Protein AF-A0AAJ0U4B9-F1 (afdb_monomer_lite)

Foldseek 3Di:
DDDDDDDQDPDDDPDPPDDDDDFRKDKDWDQPPVVRDIDIDIDTPCVVCVVVVVVVVVVVVVVVVVVVVVVVVVVVCCCVPPVVLVVVVVVLVVCVVVVHLPDDQDAPDPDPSSVVSVVSNVVSVVSVVVVVVVVVVVVVVVVVVVCQQPDLDWDWDADPQQATQDTHPNVLVVCQVCQVVVCVVVVPDDSVPRHRDHDPPPPPVVVVVVVVVVVVVVVVVVVVVVVVVVVVVVVVVVVVVVVVVVVVVVVVVVVVVVVVVVVVVVVVVVVVVVVVVVVVVVVVVVVVVVVVVVVVVVVVVVVVVVVVDDDDDDDDDDDDDDDDDDDDDDDDDDDDDDDDDDDDDDDDDDDDDDDDDDDPDDDDDDD

Sequence (367 aa):
MGALIALVQRACDCNLIGETRPRTKVVYYEPLPEWGRLLAGGAYDDELRHDGIVLRNITLGAALAMMVILSALLYLMTRRLVARPLQTAMRVFGRIGEGHYDNRITTDRRDEIGALLRALDAMQTSLATRTEADARTANEALRIKRALDKASTNMMVADKDGTIVYMNDAVTAMMRSAEDAMRQDLPGFRADGLLGSHFEAQRSAEAATEIKRLISDSVARVDGGVTLAKEAGQSMHEIVASFQQVAGLVTEIADASREQSTGIAQVSEAVMQMDDVTQQNAALVAEAAAAAKSLEEQARTLAGTVAVFKVERDLAPGPASARTVARPSNAAFAPGEASTATRAKPAMMRRLPAPAVSSVEDEWEHF

Organism: NCBI:txid85075

Structure (mmCIF, N/CA/C/O backbone):
data_AF-A0AAJ0U4B9-F1
#
_entry.id   AF-A0AAJ0U4B9-F1
#
loop_
_atom_site.group_PDB
_atom_site.id
_atom_site.type_symbol
_atom_site.label_atom_id
_atom_site.label_alt_id
_atom_site.label_comp_id
_atom_site.label_asym_id
_atom_site.label_entity_id
_atom_site.label_seq_id
_atom_site.pdbx_PDB_ins_code
_atom_site.Cartn_x
_atom_site.Cartn_y
_atom_site.Cartn_z
_atom_site.occupancy
_atom_site.B_iso_or_equiv
_atom_site.auth_seq_id
_atom_site.auth_comp_id
_atom_site.auth_asym_id
_atom_site.auth_atom_id
_atom_site.pdbx_PDB_model_num
ATOM 1 N N . MET A 1 1 ? 1.086 -6.365 -91.357 1.00 38.91 1 MET A N 1
ATOM 2 C CA . MET A 1 1 ? -0.366 -6.091 -91.387 1.00 38.91 1 MET A CA 1
ATOM 3 C C . MET A 1 1 ? -1.072 -7.376 -91.780 1.00 38.91 1 MET A C 1
ATOM 5 O O . MET A 1 1 ? -0.756 -7.897 -92.836 1.00 38.91 1 MET A O 1
ATOM 9 N N . GLY A 1 2 ? -1.983 -7.859 -90.931 1.00 45.31 2 GLY A N 1
ATOM 10 C CA . GLY A 1 2 ? -3.078 -8.751 -91.320 1.00 45.31 2 GLY A CA 1
ATOM 11 C C . GLY A 1 2 ? -2.767 -10.240 -91.482 1.00 45.31 2 GLY A C 1
ATOM 12 O O . GLY A 1 2 ? -2.641 -10.713 -92.601 1.00 45.31 2 GLY A O 1
ATOM 13 N N . ALA A 1 3 ? -2.798 -11.001 -90.388 1.00 32.69 3 ALA A N 1
ATOM 14 C CA . ALA A 1 3 ? -3.309 -12.371 -90.441 1.00 32.69 3 ALA A CA 1
ATOM 15 C C . ALA A 1 3 ? -4.334 -12.517 -89.311 1.00 32.69 3 ALA A C 1
ATOM 17 O O . ALA A 1 3 ? -4.007 -12.544 -88.127 1.00 32.69 3 ALA A O 1
ATOM 18 N N . LEU A 1 4 ? -5.586 -12.420 -89.744 1.00 34.78 4 LEU A N 1
ATOM 19 C CA . LEU A 1 4 ? -6.830 -12.322 -88.999 1.00 34.78 4 LEU A CA 1
ATOM 20 C C . LEU A 1 4 ? -6.964 -13.417 -87.929 1.00 34.78 4 LEU A C 1
ATOM 22 O O . LEU A 1 4 ? -6.890 -14.605 -88.231 1.00 34.78 4 LEU A O 1
ATOM 26 N N . ILE A 1 5 ? -7.260 -13.008 -86.697 1.00 44.25 5 ILE A N 1
ATOM 27 C CA . ILE A 1 5 ? -7.856 -13.880 -85.686 1.00 44.25 5 ILE A CA 1
ATOM 28 C C . ILE A 1 5 ? -9.361 -13.963 -85.962 1.00 44.25 5 ILE A C 1
ATOM 30 O O . ILE A 1 5 ? -10.019 -12.940 -86.128 1.00 44.25 5 ILE A O 1
ATOM 34 N N . ALA A 1 6 ? -9.867 -15.196 -85.933 1.00 40.72 6 ALA A N 1
ATOM 35 C CA . ALA A 1 6 ? -11.266 -15.598 -85.811 1.00 40.72 6 ALA A CA 1
ATOM 36 C C . ALA A 1 6 ? -12.213 -15.170 -86.942 1.00 40.72 6 ALA A C 1
ATOM 38 O O . ALA A 1 6 ? -12.860 -14.127 -86.898 1.00 40.72 6 ALA A O 1
ATOM 39 N N . LEU A 1 7 ? -12.438 -16.097 -87.872 1.00 41.97 7 LEU A N 1
ATOM 40 C CA . LEU A 1 7 ? -13.692 -16.153 -88.608 1.00 41.97 7 LEU A CA 1
ATOM 41 C C . LEU A 1 7 ? -14.506 -17.330 -88.053 1.00 41.97 7 LEU A C 1
ATOM 43 O O . LEU A 1 7 ? -14.366 -18.473 -88.477 1.00 41.97 7 LEU A O 1
ATOM 47 N N . VAL A 1 8 ? -15.335 -17.042 -87.041 1.00 46.41 8 VAL A N 1
ATOM 48 C CA . VAL A 1 8 ? -16.394 -17.948 -86.563 1.00 46.41 8 VAL A CA 1
ATOM 49 C C . VAL A 1 8 ? -17.498 -17.912 -87.611 1.00 46.41 8 VAL A C 1
ATOM 51 O O . VAL A 1 8 ? -18.520 -17.242 -87.466 1.00 46.41 8 VAL A O 1
ATOM 54 N N . GLN A 1 9 ? -17.248 -18.566 -88.738 1.00 43.66 9 GLN A N 1
ATOM 55 C CA . GLN A 1 9 ? -18.249 -18.694 -89.775 1.00 43.66 9 GLN A CA 1
ATOM 56 C C . GLN A 1 9 ? -19.185 -19.821 -89.360 1.00 43.66 9 GLN A C 1
ATOM 58 O O . GLN A 1 9 ? -18.779 -20.971 -89.195 1.00 43.66 9 GLN A O 1
ATOM 63 N N . ARG A 1 10 ? -20.463 -19.485 -89.187 1.00 48.22 10 ARG A N 1
ATOM 64 C CA . ARG A 1 10 ? -21.552 -20.459 -89.107 1.00 48.22 10 ARG A CA 1
ATOM 65 C C . ARG A 1 10 ? -21.739 -21.032 -90.517 1.00 48.22 10 ARG A C 1
ATOM 67 O O . ARG A 1 10 ? -22.679 -20.677 -91.218 1.00 48.22 10 ARG A O 1
ATOM 74 N N . ALA A 1 11 ? -20.768 -21.819 -90.979 1.00 43.78 11 ALA A N 1
ATOM 75 C CA . ALA A 1 11 ? -20.836 -22.485 -92.267 1.00 43.78 11 ALA A CA 1
ATOM 76 C C . ALA A 1 11 ? -21.865 -23.610 -92.144 1.00 43.78 11 ALA A C 1
ATOM 78 O O . ALA A 1 11 ? -21.620 -24.666 -91.564 1.00 43.78 11 ALA A O 1
ATOM 79 N N . CYS A 1 12 ? -23.066 -23.303 -92.615 1.00 46.88 12 CYS A N 1
ATOM 80 C CA . CYS A 1 12 ? -24.106 -24.271 -92.862 1.00 46.88 12 CYS A CA 1
ATOM 81 C C . CYS A 1 12 ? -23.687 -25.067 -94.103 1.00 46.88 12 CYS A C 1
ATOM 83 O O . CYS A 1 12 ? -23.765 -24.549 -95.208 1.00 46.88 12 CYS A O 1
ATOM 85 N N . ASP A 1 13 ? -23.190 -26.281 -93.890 1.00 42.22 13 ASP A N 1
ATOM 86 C CA . ASP A 1 13 ? -23.477 -27.423 -94.756 1.00 42.22 13 ASP A CA 1
ATOM 87 C C . ASP A 1 13 ? -23.361 -28.692 -93.906 1.00 42.22 13 ASP A C 1
ATOM 89 O O . ASP A 1 13 ? -22.287 -29.226 -93.623 1.00 42.22 13 ASP A O 1
ATOM 93 N N . CYS A 1 14 ? -24.517 -29.126 -93.404 1.00 49.50 14 CYS A N 1
ATOM 94 C CA . CYS A 1 14 ? -24.677 -30.378 -92.681 1.00 49.50 14 CYS A CA 1
ATOM 95 C C . CYS A 1 14 ? -24.596 -31.537 -93.678 1.00 49.50 14 CYS A C 1
ATOM 97 O O . CYS A 1 14 ? -25.633 -32.000 -94.143 1.00 49.50 14 CYS A O 1
ATOM 99 N N . ASN A 1 15 ? -23.392 -32.008 -94.018 1.00 47.53 15 ASN A N 1
ATOM 100 C CA . ASN A 1 15 ? -23.239 -33.362 -94.561 1.00 47.53 15 ASN A CA 1
ATOM 101 C C . ASN A 1 15 ? -21.825 -33.960 -94.422 1.00 47.53 15 ASN A C 1
ATOM 103 O O . ASN A 1 15 ? -21.322 -34.605 -95.340 1.00 47.53 15 ASN A O 1
ATOM 107 N N . LEU A 1 16 ? -21.177 -33.786 -93.265 1.00 53.03 16 LEU A N 1
ATOM 108 C CA . LEU A 1 16 ? -20.140 -34.731 -92.838 1.00 53.03 16 LEU A CA 1
ATOM 109 C C . LEU A 1 16 ? -20.789 -35.775 -91.918 1.00 53.03 16 LEU A C 1
ATOM 111 O O . LEU A 1 16 ? -21.053 -35.513 -90.752 1.00 53.03 16 LEU A O 1
ATOM 115 N N . ILE A 1 17 ? -21.124 -36.921 -92.515 1.00 49.06 17 ILE A N 1
ATOM 116 C CA . ILE A 1 17 ? -21.428 -38.242 -91.933 1.00 49.06 17 ILE A CA 1
ATOM 117 C C . ILE A 1 17 ? -21.674 -38.247 -90.399 1.00 49.06 17 ILE A C 1
ATOM 119 O O . ILE A 1 17 ? -20.750 -38.459 -89.621 1.00 49.06 17 ILE A O 1
ATOM 123 N N . GLY A 1 18 ? -22.937 -38.098 -89.964 1.00 62.28 18 GLY A N 1
ATOM 124 C CA . GLY A 1 18 ? -23.417 -38.613 -88.664 1.00 62.28 18 GLY A CA 1
ATOM 125 C C . GLY A 1 18 ? -23.681 -37.638 -87.500 1.00 62.28 18 GLY A C 1
ATOM 126 O O . GLY A 1 18 ? -24.205 -38.084 -86.480 1.00 62.28 18 GLY A O 1
ATOM 127 N N . GLU A 1 19 ? -23.394 -36.335 -87.599 1.00 59.34 19 GLU A N 1
ATOM 128 C CA . GLU A 1 19 ? -23.655 -35.390 -86.489 1.00 59.34 19 GLU A CA 1
ATOM 129 C C . GLU A 1 19 ? -25.087 -34.802 -86.514 1.00 59.34 19 GLU A C 1
ATOM 131 O O . GLU A 1 19 ? -25.541 -34.268 -87.522 1.00 59.34 19 GLU A O 1
ATOM 136 N N . THR A 1 20 ? -25.816 -34.872 -85.386 1.00 66.94 20 THR A N 1
ATOM 137 C CA . THR A 1 20 ? -27.237 -34.454 -85.262 1.00 66.94 20 THR A CA 1
ATOM 138 C C . THR A 1 20 ? -27.457 -33.127 -84.525 1.00 66.94 20 THR A C 1
ATOM 140 O O . THR A 1 20 ? -28.601 -32.698 -84.352 1.00 66.94 20 THR A O 1
ATOM 143 N N . ARG A 1 21 ? -26.392 -32.453 -84.068 1.00 69.38 21 ARG A N 1
ATOM 144 C CA . ARG A 1 21 ? -26.484 -31.159 -83.372 1.00 69.38 21 ARG A CA 1
ATOM 145 C C . ARG A 1 21 ? -25.392 -30.195 -83.834 1.00 69.38 21 ARG A C 1
ATOM 147 O O . ARG A 1 21 ? -24.257 -30.628 -84.014 1.00 69.38 21 ARG A O 1
ATOM 154 N N . PRO A 1 22 ? -25.702 -28.893 -83.977 1.00 70.19 22 PRO A N 1
ATOM 155 C CA . PRO A 1 22 ? -24.700 -27.895 -84.323 1.00 70.19 22 PRO A CA 1
ATOM 156 C C . PRO A 1 22 ? -23.675 -27.776 -83.187 1.00 70.19 22 PRO A C 1
ATOM 158 O O . PRO A 1 22 ? -24.037 -27.429 -82.062 1.00 70.19 22 PRO A O 1
ATOM 161 N N . ARG A 1 23 ? -22.400 -28.056 -83.480 1.00 76.38 23 ARG A N 1
ATOM 162 C CA . ARG A 1 23 ? -21.272 -27.897 -82.548 1.00 76.38 23 ARG A CA 1
ATOM 163 C C . ARG A 1 23 ? -20.380 -26.741 -82.985 1.00 76.38 23 ARG A C 1
ATOM 165 O O . ARG A 1 23 ? -20.157 -26.524 -84.175 1.00 76.38 23 ARG A O 1
ATOM 172 N N . THR A 1 24 ? -19.871 -25.990 -82.014 1.00 75.62 24 THR A N 1
ATOM 173 C CA . THR A 1 24 ? -18.937 -24.890 -82.269 1.00 75.62 24 THR A CA 1
ATOM 174 C C . THR A 1 24 ? -17.551 -25.466 -82.529 1.00 75.62 24 THR A C 1
ATOM 176 O O . THR A 1 24 ? -17.009 -26.185 -81.693 1.00 75.62 24 THR A O 1
ATOM 179 N N . LYS A 1 25 ? -16.970 -25.143 -83.684 1.00 79.44 25 LYS A N 1
ATOM 180 C CA . LYS A 1 25 ? -15.641 -25.603 -84.090 1.00 79.44 25 LYS A CA 1
ATOM 181 C C . LYS A 1 25 ? -14.686 -24.421 -84.165 1.00 79.44 25 LYS A C 1
ATOM 183 O O . LYS A 1 25 ? -15.035 -23.383 -84.725 1.00 79.44 25 LYS A O 1
ATOM 188 N N . VAL A 1 26 ? -13.489 -24.584 -83.617 1.00 80.81 26 VAL A N 1
ATOM 189 C CA . VAL A 1 26 ? -12.401 -23.622 -83.799 1.00 80.81 26 VAL A CA 1
ATOM 190 C C . VAL A 1 26 ? -11.601 -24.076 -85.011 1.00 80.81 26 VAL A C 1
ATOM 192 O O . VAL A 1 26 ? -11.108 -25.204 -85.045 1.00 80.81 26 VAL A O 1
ATOM 195 N N . VAL A 1 27 ? -11.516 -23.218 -86.027 1.00 80.06 27 VAL A N 1
ATOM 196 C CA . VAL A 1 27 ? -10.817 -23.502 -87.285 1.00 80.06 27 VAL A CA 1
ATOM 197 C C . VAL A 1 27 ? -9.636 -22.550 -87.411 1.00 80.06 27 VAL A C 1
ATOM 199 O O . VAL A 1 27 ? -9.803 -21.334 -87.325 1.00 80.06 27 VAL A O 1
ATOM 202 N N . TYR A 1 28 ? -8.451 -23.114 -87.612 1.00 82.00 28 TYR A N 1
ATOM 203 C CA . TYR A 1 28 ? -7.239 -22.390 -87.960 1.00 82.00 28 TYR A CA 1
ATOM 204 C C . TYR A 1 28 ? -6.931 -22.641 -89.430 1.00 82.00 28 TYR A C 1
ATOM 206 O O . TYR A 1 28 ? -6.949 -23.788 -89.880 1.00 82.00 28 TYR A O 1
ATOM 214 N N . TYR A 1 29 ? -6.664 -21.579 -90.182 1.00 82.62 29 TYR A N 1
ATOM 215 C CA . TYR A 1 29 ? -6.267 -21.701 -91.574 1.00 82.62 29 TYR A CA 1
ATOM 216 C C . TYR A 1 29 ? -4.989 -20.925 -91.841 1.00 82.62 29 TYR A C 1
ATOM 218 O O . TYR A 1 29 ? -4.798 -19.820 -91.336 1.00 82.62 29 TYR A O 1
ATOM 226 N N . GLU A 1 30 ? -4.140 -21.507 -92.676 1.00 82.31 30 GLU A N 1
ATOM 227 C CA . GLU A 1 30 ? -2.885 -20.913 -93.100 1.00 82.31 30 GLU A CA 1
ATOM 228 C C . GLU A 1 30 ? -2.824 -20.922 -94.635 1.00 82.31 30 GLU A C 1
ATOM 230 O O . GLU A 1 30 ? -3.026 -21.970 -95.266 1.00 82.31 30 GLU A O 1
ATOM 235 N N . PRO A 1 31 ? -2.645 -19.753 -95.277 1.00 78.25 31 PRO A N 1
ATOM 236 C CA . PRO A 1 31 ? -2.520 -19.687 -96.724 1.00 78.25 31 PRO A CA 1
ATOM 237 C C . PRO A 1 31 ? -1.169 -20.261 -97.159 1.00 78.25 31 PRO A C 1
ATOM 239 O O . PRO A 1 31 ? -0.133 -19.905 -96.607 1.00 78.25 31 PRO A O 1
ATOM 242 N N . LEU A 1 32 ? -1.180 -21.107 -98.189 1.00 84.25 32 LEU A N 1
ATOM 243 C CA . LEU A 1 32 ? 0.014 -21.619 -98.860 1.00 84.25 32 LEU A CA 1
ATOM 244 C C . LEU A 1 32 ? 0.166 -20.871 -100.192 1.00 84.25 32 LEU A C 1
ATOM 246 O O . LEU A 1 32 ? -0.371 -21.318 -101.214 1.00 84.25 32 LEU A O 1
ATOM 250 N N . PRO A 1 33 ? 0.841 -19.702 -100.191 1.00 71.06 33 PRO A N 1
ATOM 251 C CA . PRO A 1 33 ? 0.842 -18.785 -101.327 1.00 71.06 33 PRO A CA 1
ATOM 252 C C . PRO A 1 33 ? 1.477 -19.395 -102.576 1.00 71.06 33 PRO A C 1
ATOM 254 O O . PRO A 1 33 ? 1.022 -19.099 -103.677 1.00 71.06 33 PRO A O 1
ATOM 257 N N . GLU A 1 34 ? 2.448 -20.300 -102.423 1.00 74.62 34 GLU A N 1
ATOM 258 C CA . GLU A 1 34 ? 3.100 -20.954 -103.565 1.00 74.62 34 GLU A CA 1
ATOM 259 C C . GLU A 1 34 ? 2.141 -21.818 -104.391 1.00 74.62 34 GLU A C 1
ATOM 261 O O . GLU A 1 34 ? 2.346 -21.999 -105.588 1.00 74.62 34 GLU A O 1
ATOM 266 N N . TRP A 1 35 ? 1.076 -22.342 -103.778 1.00 78.12 35 TRP A N 1
ATOM 267 C CA . TRP A 1 35 ? 0.124 -23.245 -104.434 1.00 78.12 35 TRP A CA 1
ATOM 268 C C . TRP A 1 35 ? -1.268 -22.632 -104.612 1.00 78.12 35 TRP A C 1
ATOM 270 O O . TRP A 1 35 ? -2.179 -23.320 -105.073 1.00 78.12 35 TRP A O 1
ATOM 280 N N . GLY A 1 36 ? -1.466 -21.367 -104.226 1.00 79.38 36 GLY A N 1
ATOM 281 C CA . GLY A 1 36 ? -2.771 -20.698 -104.283 1.00 79.38 36 GLY A CA 1
ATOM 282 C C . GLY A 1 36 ? -3.872 -21.402 -103.475 1.00 79.38 36 GLY A C 1
ATOM 283 O O . GLY A 1 36 ? -5.050 -21.264 -103.797 1.00 79.38 36 GLY A O 1
ATOM 284 N N . ARG A 1 37 ? -3.510 -22.194 -102.454 1.00 82.75 37 ARG A N 1
ATOM 285 C CA . ARG A 1 37 ? -4.441 -22.988 -101.630 1.00 82.75 37 ARG A CA 1
ATOM 286 C C . ARG A 1 37 ? -4.432 -22.518 -100.175 1.00 82.75 37 ARG A C 1
ATOM 288 O O . ARG A 1 37 ? -3.459 -21.939 -99.703 1.00 82.75 37 ARG A O 1
ATOM 295 N N . LEU A 1 38 ? -5.516 -22.803 -99.457 1.00 79.75 38 LEU A N 1
ATOM 296 C CA . LEU A 1 38 ? -5.651 -22.581 -98.015 1.00 79.75 38 LEU A CA 1
ATOM 297 C C . LEU A 1 38 ? -5.675 -23.938 -97.313 1.00 79.75 38 LEU A C 1
ATOM 299 O O . LEU A 1 38 ? -6.502 -24.786 -97.649 1.00 79.75 38 LEU A O 1
ATOM 303 N N . LEU A 1 39 ? -4.777 -24.144 -96.351 1.00 79.94 39 LEU A N 1
ATOM 304 C CA . LEU A 1 39 ? -4.827 -25.305 -95.470 1.00 79.94 39 LEU A CA 1
ATOM 305 C C . LEU A 1 39 ? -5.636 -24.916 -94.235 1.00 79.94 39 LEU A C 1
ATOM 307 O O . LEU A 1 39 ? -5.244 -23.998 -93.524 1.00 79.94 39 LEU A O 1
ATOM 311 N N . ALA A 1 40 ? -6.760 -25.585 -93.986 1.00 81.06 40 ALA A N 1
ATOM 312 C CA . ALA A 1 40 ? -7.595 -25.337 -92.815 1.00 81.06 40 ALA A CA 1
ATOM 313 C C . ALA A 1 40 ? -7.699 -26.605 -91.962 1.00 81.06 40 ALA A C 1
ATOM 315 O O . ALA A 1 40 ? -8.150 -27.648 -92.435 1.00 81.06 40 ALA A O 1
ATOM 316 N N . GLY A 1 41 ? -7.288 -26.506 -90.701 1.00 81.12 41 GLY A N 1
ATOM 317 C CA . GLY A 1 41 ? -7.503 -27.518 -89.674 1.00 81.12 41 GLY A CA 1
ATOM 318 C C . GLY A 1 41 ? -8.506 -27.001 -88.651 1.00 81.12 41 GLY A C 1
ATOM 319 O O . GLY A 1 41 ? -8.547 -25.810 -88.361 1.00 81.12 41 GLY A O 1
ATOM 320 N N . GLY A 1 42 ? -9.335 -27.867 -88.077 1.00 81.19 42 GLY A N 1
ATOM 321 C CA . GLY A 1 42 ? -10.216 -27.436 -86.998 1.00 81.19 42 GLY A CA 1
ATOM 322 C C . GLY A 1 42 ? -10.569 -28.556 -86.042 1.00 81.19 42 GLY A C 1
ATOM 323 O O . GLY A 1 42 ? -10.694 -29.708 -86.457 1.00 81.19 42 GLY A O 1
ATOM 324 N N . ALA A 1 43 ? -10.789 -28.186 -84.787 1.00 81.25 43 ALA A N 1
ATOM 325 C CA . ALA A 1 43 ? -11.186 -29.072 -83.700 1.00 81.25 43 ALA A CA 1
ATOM 326 C C . ALA A 1 43 ? -12.429 -28.508 -82.995 1.00 81.25 43 ALA A C 1
ATOM 328 O O . ALA A 1 43 ? -12.662 -27.294 -83.005 1.00 81.25 43 ALA A O 1
ATOM 329 N N . TYR A 1 44 ? -13.265 -29.383 -82.438 1.00 80.50 44 TYR A N 1
ATOM 330 C CA . TYR A 1 44 ? -14.496 -28.973 -81.765 1.00 80.50 44 TYR A CA 1
ATOM 331 C C . TYR A 1 44 ? -14.185 -28.357 -80.391 1.00 80.50 44 TYR A C 1
ATOM 333 O O . TYR A 1 44 ? -13.346 -28.864 -79.646 1.00 80.50 44 TYR A O 1
ATOM 341 N N . ASP A 1 45 ? -14.837 -27.240 -80.058 1.00 75.19 45 ASP A N 1
ATOM 342 C CA . ASP A 1 45 ? -14.559 -26.480 -78.827 1.00 75.19 45 ASP A CA 1
ATOM 343 C C . ASP A 1 45 ? -14.905 -27.280 -77.563 1.00 75.19 45 ASP A C 1
ATOM 345 O O . ASP A 1 45 ? -14.218 -27.190 -76.550 1.00 75.19 45 ASP A O 1
ATOM 349 N N . ASP A 1 46 ? -15.941 -28.110 -77.622 1.00 78.06 46 ASP A N 1
ATOM 350 C CA . ASP A 1 46 ? -16.334 -29.004 -76.538 1.00 78.06 46 ASP A CA 1
ATOM 351 C C . ASP A 1 46 ? -15.374 -30.190 -76.371 1.00 78.06 46 ASP A C 1
ATOM 353 O O . ASP A 1 46 ? -15.124 -30.555 -75.231 1.00 78.06 46 ASP A O 1
ATOM 357 N N . GLU A 1 47 ? -14.748 -30.717 -77.430 1.00 72.75 47 GLU A N 1
ATOM 358 C CA . GLU A 1 47 ? -13.658 -31.710 -77.302 1.00 72.75 47 GLU A CA 1
ATOM 359 C C . GLU A 1 47 ? -12.408 -31.109 -76.647 1.00 72.75 47 GLU A C 1
ATOM 361 O O . GLU A 1 47 ? -11.781 -31.748 -75.808 1.00 72.75 47 GLU A O 1
ATOM 366 N N . LEU A 1 48 ? -12.080 -29.853 -76.963 1.00 71.06 48 LEU A N 1
ATOM 367 C CA . LEU A 1 48 ? -10.965 -29.130 -76.340 1.00 71.06 48 LEU A CA 1
ATOM 368 C C . LEU A 1 48 ? -11.239 -28.737 -74.876 1.00 71.06 48 LEU A C 1
ATOM 370 O O . LEU A 1 48 ? -10.299 -28.563 -74.100 1.00 71.06 48 LEU A O 1
ATOM 374 N N . ARG A 1 49 ? -12.508 -28.554 -74.484 1.00 73.88 49 ARG A N 1
ATOM 375 C CA . ARG A 1 49 ? -12.894 -28.024 -73.159 1.00 73.88 49 ARG A CA 1
ATOM 376 C C . ARG A 1 49 ? -13.491 -29.047 -72.198 1.00 73.88 49 ARG A C 1
ATOM 378 O O . ARG A 1 49 ? -13.587 -28.729 -71.009 1.00 73.88 49 ARG A O 1
ATOM 385 N N . HIS A 1 50 ? -13.904 -30.225 -72.667 1.00 76.31 50 HIS A N 1
ATOM 386 C CA . HIS A 1 50 ? -14.585 -31.224 -71.836 1.00 76.31 50 HIS A CA 1
ATOM 387 C C . HIS A 1 50 ? -13.758 -31.589 -70.594 1.00 76.31 50 HIS A C 1
ATOM 389 O O . HIS A 1 50 ? -14.250 -31.479 -69.468 1.00 76.31 50 HIS A O 1
ATOM 395 N N . ASP A 1 51 ? -12.472 -31.883 -70.788 1.00 76.75 51 ASP A N 1
ATOM 396 C CA . ASP A 1 51 ? -11.558 -32.263 -69.705 1.00 76.75 51 ASP A CA 1
ATOM 397 C C . ASP A 1 51 ? -11.321 -31.110 -68.717 1.00 76.75 51 ASP A C 1
ATOM 399 O O . ASP A 1 51 ? -11.253 -31.311 -67.500 1.00 76.75 51 ASP A O 1
ATOM 403 N N . GLY A 1 52 ? -11.281 -29.872 -69.222 1.00 80.50 52 GLY A N 1
ATOM 404 C CA . GLY A 1 52 ? -11.080 -28.675 -68.408 1.00 80.50 52 GLY A CA 1
ATOM 405 C C . GLY A 1 52 ? -12.247 -28.381 -67.460 1.00 80.50 52 GLY A C 1
ATOM 406 O O . GLY A 1 52 ? -12.030 -27.999 -66.309 1.00 80.50 52 GLY A O 1
ATOM 407 N N . ILE A 1 53 ? -13.494 -28.574 -67.906 1.00 82.69 53 ILE A N 1
ATOM 408 C CA . ILE A 1 53 ? -14.684 -28.291 -67.084 1.00 82.69 53 ILE A CA 1
ATOM 409 C C . ILE A 1 53 ? -14.867 -29.348 -65.990 1.00 82.69 53 ILE A C 1
ATOM 411 O O . ILE A 1 53 ? -15.176 -28.992 -64.848 1.00 82.69 53 ILE A O 1
ATOM 415 N N . VAL A 1 54 ? -14.655 -30.629 -66.309 1.00 84.69 54 VAL A N 1
ATOM 416 C CA . VAL A 1 54 ? -14.770 -31.724 -65.333 1.00 84.69 54 VAL A CA 1
ATOM 417 C C . VAL A 1 54 ? -13.715 -31.571 -64.235 1.00 84.69 54 VAL A C 1
ATOM 419 O O . VAL A 1 54 ? -14.060 -31.568 -63.051 1.00 84.69 54 VAL A O 1
ATOM 422 N N . LEU A 1 55 ? -12.452 -31.334 -64.609 1.00 86.62 55 LEU A N 1
ATOM 423 C CA . LEU A 1 55 ? -11.368 -31.117 -63.649 1.00 86.62 55 LEU A CA 1
ATOM 424 C C . LEU A 1 55 ? -11.608 -29.873 -62.776 1.00 86.62 55 LEU A C 1
ATOM 426 O O . LEU A 1 55 ? -11.386 -29.910 -61.562 1.00 86.62 55 LEU A O 1
ATOM 430 N N . ARG A 1 56 ? -12.130 -28.783 -63.357 1.00 88.12 56 ARG A N 1
ATOM 431 C CA . ARG A 1 56 ? -12.497 -27.571 -62.607 1.00 88.12 56 ARG A CA 1
ATOM 432 C C . ARG A 1 56 ? -13.584 -27.841 -61.565 1.00 88.12 56 ARG A C 1
ATOM 434 O O . ARG A 1 56 ? -13.467 -27.392 -60.431 1.00 88.12 56 ARG A O 1
ATOM 441 N N . ASN A 1 57 ? -14.640 -28.568 -61.917 1.00 87.31 57 ASN A N 1
ATOM 442 C CA . ASN A 1 57 ? -15.737 -28.819 -60.981 1.00 87.31 57 ASN A CA 1
ATOM 443 C C . ASN A 1 57 ? -15.324 -29.786 -59.857 1.00 87.31 57 ASN A C 1
ATOM 445 O O . ASN A 1 57 ? -15.712 -29.574 -58.709 1.00 87.31 57 ASN A O 1
ATOM 449 N N . ILE A 1 58 ? -14.495 -30.795 -60.155 1.00 92.25 58 ILE A N 1
ATOM 450 C CA . ILE A 1 58 ? -13.937 -31.703 -59.139 1.00 92.25 58 ILE A CA 1
ATOM 451 C C . ILE A 1 58 ? -13.037 -30.938 -58.162 1.00 92.25 58 ILE A C 1
ATOM 453 O O . ILE A 1 58 ? -13.182 -31.092 -56.951 1.00 92.25 58 ILE A O 1
ATOM 457 N N . THR A 1 59 ? -12.139 -30.085 -58.663 1.00 91.56 59 THR A N 1
ATOM 458 C CA . THR A 1 59 ? -11.232 -29.299 -57.807 1.00 91.56 59 THR A CA 1
ATOM 459 C C . THR A 1 59 ? -11.987 -28.287 -56.940 1.00 91.56 59 THR A C 1
ATOM 461 O O . THR A 1 59 ? -11.708 -28.194 -55.745 1.00 91.56 59 THR A O 1
ATOM 464 N N . LEU A 1 60 ? -12.998 -27.598 -57.486 1.00 94.81 60 LEU A N 1
ATOM 465 C CA . LEU A 1 60 ? -13.874 -26.709 -56.709 1.00 94.81 60 LEU A CA 1
ATOM 466 C C . LEU A 1 60 ? -14.679 -27.468 -55.643 1.00 94.81 60 LEU A C 1
ATOM 468 O O . LEU A 1 60 ? -14.755 -27.023 -54.498 1.00 94.81 60 LEU A O 1
ATOM 472 N N . GLY A 1 61 ? -15.246 -28.627 -55.992 1.00 96.00 61 GLY A N 1
ATOM 473 C CA . GLY A 1 61 ? -15.983 -29.470 -55.051 1.00 96.00 61 GLY A CA 1
ATOM 474 C C . GLY A 1 61 ? -15.097 -29.997 -53.920 1.00 96.00 61 GLY A C 1
ATOM 475 O O . GLY A 1 61 ? -15.478 -29.923 -52.753 1.00 96.00 61 GLY A O 1
ATOM 476 N N . ALA A 1 62 ? -13.888 -30.461 -54.247 1.00 95.69 62 ALA A N 1
ATOM 477 C CA . ALA A 1 62 ? -12.916 -30.931 -53.265 1.00 95.69 62 ALA A CA 1
ATOM 478 C C . ALA A 1 62 ? -12.465 -29.809 -52.316 1.00 95.69 62 ALA A C 1
ATOM 480 O O . ALA A 1 62 ? -12.397 -30.024 -51.105 1.00 95.69 62 ALA A O 1
ATOM 481 N N . ALA A 1 63 ? -12.217 -28.602 -52.837 1.00 95.31 63 ALA A N 1
ATOM 482 C CA . ALA A 1 63 ? -11.862 -27.442 -52.021 1.00 95.31 63 ALA A CA 1
ATOM 483 C C . ALA A 1 63 ? -12.988 -27.059 -51.044 1.00 95.31 63 ALA A C 1
ATOM 485 O O . ALA A 1 63 ? -12.730 -26.816 -49.863 1.00 95.31 63 ALA A O 1
ATOM 486 N N . LEU A 1 64 ? -14.244 -27.068 -51.504 1.00 96.94 64 LEU A N 1
ATOM 487 C CA . LEU A 1 64 ? -15.400 -26.758 -50.662 1.00 96.94 64 LEU A CA 1
ATOM 488 C C . LEU A 1 64 ? -15.632 -27.833 -49.592 1.00 96.94 64 LEU A C 1
ATOM 490 O O . LEU A 1 64 ? -15.861 -27.505 -48.428 1.00 96.94 64 LEU A O 1
ATOM 494 N N . ALA A 1 65 ? -15.494 -29.112 -49.949 1.00 96.62 65 ALA A N 1
ATOM 495 C CA . ALA A 1 65 ? -15.575 -30.213 -48.992 1.00 96.62 65 ALA A CA 1
ATOM 496 C C . ALA A 1 65 ? -14.480 -30.113 -47.917 1.00 96.62 65 ALA A C 1
ATOM 498 O O . ALA A 1 65 ? -14.769 -30.244 -46.727 1.00 96.62 65 ALA A O 1
ATOM 499 N N . MET A 1 66 ? -13.240 -29.810 -48.312 1.00 96.88 66 MET A N 1
ATOM 500 C CA . MET A 1 66 ? -12.127 -29.620 -47.380 1.00 96.88 66 MET A CA 1
ATOM 501 C C . MET A 1 66 ? -12.376 -28.444 -46.429 1.00 96.88 66 MET A C 1
ATOM 503 O O . MET A 1 66 ? -12.113 -28.568 -45.234 1.00 96.88 66 MET A O 1
ATOM 507 N N . MET A 1 67 ? -12.940 -27.338 -46.924 1.00 97.00 67 MET A N 1
ATOM 508 C CA . MET A 1 67 ? -13.302 -26.187 -46.095 1.00 97.00 67 MET A CA 1
ATOM 509 C C . MET A 1 67 ? -14.357 -26.559 -45.046 1.00 97.00 67 MET A C 1
ATOM 511 O O . MET A 1 67 ? -14.172 -26.261 -43.869 1.00 97.00 67 MET A O 1
ATOM 515 N N . VAL A 1 68 ? -15.419 -27.274 -45.435 1.00 97.44 68 VAL A N 1
ATOM 516 C CA . VAL A 1 68 ? -16.468 -27.721 -44.501 1.00 97.44 68 VAL A CA 1
ATOM 517 C C . VAL A 1 68 ? -15.904 -28.675 -43.446 1.00 97.44 68 VAL A C 1
ATOM 519 O O . VAL A 1 68 ? -16.203 -28.524 -42.260 1.00 97.44 68 VAL A O 1
ATOM 522 N N . ILE A 1 69 ? -15.056 -29.625 -43.851 1.00 97.38 69 ILE A N 1
ATOM 523 C CA . ILE A 1 69 ? -14.405 -30.565 -42.929 1.00 97.38 69 ILE A CA 1
ATOM 524 C C . ILE A 1 69 ? -13.499 -29.814 -41.950 1.00 97.38 69 ILE A C 1
ATOM 526 O O . ILE A 1 69 ? -13.574 -30.055 -40.744 1.00 97.38 69 ILE A O 1
ATOM 530 N N . LEU A 1 70 ? -12.685 -28.876 -42.441 1.00 97.38 70 LEU A N 1
ATOM 531 C CA . LEU A 1 70 ? -11.803 -28.065 -41.606 1.00 97.38 70 LEU A CA 1
ATOM 532 C C . LEU A 1 70 ? -12.606 -27.223 -40.607 1.00 97.38 70 LEU A C 1
ATOM 534 O O . LEU A 1 70 ? -12.279 -27.211 -39.422 1.00 97.38 70 LEU A O 1
ATOM 538 N N . SER A 1 71 ? -13.690 -26.577 -41.047 1.00 96.88 71 SER A N 1
ATOM 539 C CA . SER A 1 71 ? -14.582 -25.812 -40.169 1.00 96.88 71 SER A CA 1
ATOM 540 C C . SER A 1 71 ? -15.249 -26.691 -39.109 1.00 96.88 71 SER A C 1
ATOM 542 O O . SER A 1 71 ? -15.296 -26.306 -37.941 1.00 96.88 71 SER A O 1
ATOM 544 N N . ALA A 1 72 ? -15.725 -27.883 -39.479 1.00 97.12 72 ALA A N 1
ATOM 545 C CA . ALA A 1 72 ? -16.325 -28.825 -38.537 1.00 97.12 72 ALA A CA 1
ATOM 546 C C . ALA A 1 72 ? -15.301 -29.325 -37.506 1.00 97.12 72 ALA A C 1
ATOM 548 O O . ALA A 1 72 ? -15.597 -29.359 -36.310 1.00 97.12 72 ALA A O 1
ATOM 549 N N . LEU A 1 73 ? -14.082 -29.654 -37.943 1.00 96.88 73 LEU A N 1
ATOM 550 C CA . LEU A 1 73 ? -12.997 -30.088 -37.065 1.00 96.88 73 LEU A CA 1
ATOM 551 C C . LEU A 1 73 ? -12.599 -28.974 -36.092 1.00 96.88 73 LEU A C 1
ATOM 553 O O . LEU A 1 73 ? -12.507 -29.222 -34.889 1.00 96.88 73 LEU A O 1
ATOM 557 N N . LEU A 1 74 ? -12.447 -27.741 -36.582 1.00 96.00 74 LEU A N 1
ATOM 558 C CA . LEU A 1 74 ? -12.101 -26.587 -35.755 1.00 96.00 74 LEU A CA 1
ATOM 559 C C . LEU A 1 74 ? -13.216 -26.263 -34.748 1.00 96.00 74 LEU A C 1
ATOM 561 O O . LEU A 1 74 ? -12.935 -26.035 -33.573 1.00 96.00 74 LEU A O 1
ATOM 565 N N . TYR A 1 75 ? -14.487 -26.340 -35.157 1.00 95.75 75 TYR A N 1
ATOM 566 C CA . TYR A 1 75 ? -15.635 -26.182 -34.259 1.00 95.75 75 TYR A CA 1
ATOM 567 C C . TYR A 1 75 ? -15.657 -27.248 -33.155 1.00 95.75 75 TYR A C 1
ATOM 569 O O . TYR A 1 75 ? -15.818 -26.922 -31.974 1.00 95.75 75 TYR A O 1
ATOM 577 N N . LEU A 1 76 ? -15.466 -28.522 -33.511 1.00 96.31 76 LEU A N 1
ATOM 578 C CA . LEU A 1 76 ? -15.426 -29.622 -32.545 1.00 96.31 76 LEU A CA 1
ATOM 579 C C . LEU A 1 76 ? -14.245 -29.480 -31.580 1.00 96.31 76 LEU A C 1
ATOM 581 O O . LEU A 1 76 ? -14.408 -29.706 -30.376 1.00 96.31 76 LEU A O 1
ATOM 585 N N . MET A 1 77 ? -13.085 -29.059 -32.086 1.00 93.75 77 MET A N 1
ATOM 586 C CA . MET A 1 77 ? -11.886 -28.823 -31.290 1.00 93.75 77 MET A CA 1
ATOM 587 C C . MET A 1 77 ? -12.101 -27.678 -30.293 1.00 93.75 77 MET A C 1
ATOM 589 O O . MET A 1 77 ? -11.940 -27.892 -29.092 1.00 93.75 77 MET A O 1
ATOM 593 N N . THR A 1 78 ? -12.573 -26.511 -30.741 1.00 91.19 78 THR A N 1
ATOM 594 C CA . THR A 1 78 ? -12.878 -25.362 -29.867 1.00 91.19 78 THR A CA 1
ATOM 595 C C . THR A 1 78 ? -13.946 -25.710 -28.831 1.00 91.19 78 THR A C 1
ATOM 597 O O . THR A 1 78 ? -13.813 -25.387 -27.646 1.00 91.19 78 THR A O 1
ATOM 600 N N . ARG A 1 79 ? -14.991 -26.445 -29.231 1.00 91.81 79 ARG A N 1
ATOM 601 C CA . ARG A 1 79 ? -16.062 -26.862 -28.318 1.00 91.81 79 ARG A CA 1
ATOM 602 C C . ARG A 1 79 ? -15.563 -27.825 -27.239 1.00 91.81 79 ARG A C 1
ATOM 604 O O . ARG A 1 79 ? -16.001 -27.730 -26.091 1.00 91.81 79 ARG A O 1
ATOM 611 N N . ARG A 1 80 ? -14.659 -28.748 -27.586 1.00 89.38 80 ARG A N 1
ATOM 612 C CA . ARG A 1 80 ? -14.094 -29.730 -26.649 1.00 89.38 80 ARG A CA 1
ATOM 613 C C . ARG A 1 80 ? -13.010 -29.127 -25.754 1.00 89.38 80 ARG A C 1
ATOM 615 O O . ARG A 1 80 ? -12.984 -29.441 -24.567 1.00 89.38 80 ARG A O 1
ATOM 622 N N . LEU A 1 81 ? -12.145 -28.274 -26.298 1.00 85.75 81 LEU A N 1
ATOM 623 C CA . LEU A 1 81 ? -11.007 -27.716 -25.570 1.00 85.75 81 LEU A CA 1
ATOM 624 C C . LEU A 1 81 ? -11.383 -26.520 -24.694 1.00 85.75 81 LEU A C 1
ATOM 626 O O . LEU A 1 81 ? -10.832 -26.431 -23.600 1.00 85.75 81 LEU A O 1
ATOM 630 N N . VAL A 1 82 ? -12.318 -25.663 -25.123 1.00 88.69 82 VAL A N 1
ATOM 631 C CA . VAL A 1 82 ? -12.609 -24.377 -24.457 1.00 88.69 82 VAL A CA 1
ATOM 632 C C . VAL A 1 82 ? -14.030 -24.320 -23.893 1.00 88.69 82 VAL A C 1
ATOM 634 O O . VAL A 1 82 ? -14.212 -24.138 -22.691 1.00 88.69 82 VAL A O 1
ATOM 637 N N . ALA A 1 83 ? -15.054 -24.516 -24.733 1.00 88.69 83 ALA A N 1
ATOM 638 C CA . ALA A 1 83 ? -16.437 -24.219 -24.340 1.00 88.69 83 ALA A CA 1
ATOM 639 C C . ALA A 1 83 ? -16.973 -25.144 -23.228 1.00 88.69 83 ALA A C 1
ATOM 641 O O . ALA A 1 83 ? -17.583 -24.673 -22.270 1.00 88.69 83 ALA A O 1
ATOM 642 N N . ARG A 1 84 ? -16.737 -26.462 -23.327 1.00 88.75 84 ARG A N 1
ATOM 643 C CA . ARG A 1 84 ? -17.231 -27.438 -22.333 1.00 88.75 84 ARG A CA 1
ATOM 644 C C . ARG A 1 84 ? -16.633 -27.241 -20.923 1.00 88.75 84 ARG A C 1
ATOM 646 O O . ARG A 1 84 ? -17.407 -27.232 -19.962 1.00 88.75 84 ARG A O 1
ATOM 653 N N . PRO A 1 85 ? -15.305 -27.079 -20.750 1.00 85.94 85 PRO A N 1
ATOM 654 C CA . PRO A 1 85 ? -14.728 -26.791 -19.435 1.00 85.94 85 PRO A CA 1
ATOM 655 C C . PRO A 1 85 ? -15.221 -25.475 -18.827 1.00 85.94 85 PRO A C 1
ATOM 657 O O . PRO A 1 85 ? -15.576 -25.448 -17.651 1.00 85.94 85 PRO A O 1
ATOM 660 N N . LEU A 1 86 ? -15.325 -24.409 -19.627 1.00 87.38 86 LEU A N 1
ATOM 661 C CA . LEU A 1 86 ? -15.768 -23.103 -19.135 1.00 87.38 86 LEU A CA 1
ATOM 662 C C . LEU A 1 86 ? -17.224 -23.137 -18.639 1.00 87.38 86 LEU A C 1
ATOM 664 O O . LEU A 1 86 ? -17.534 -22.596 -17.581 1.00 87.38 86 LEU A O 1
ATOM 668 N N . GLN A 1 87 ? -18.103 -23.870 -19.329 1.00 87.50 87 GLN A N 1
ATOM 669 C CA . GLN A 1 87 ? -19.473 -24.122 -18.861 1.00 87.50 87 GLN A CA 1
ATOM 670 C C . GLN A 1 87 ? -19.523 -24.912 -17.547 1.00 87.50 87 GLN A C 1
ATOM 672 O O . GLN A 1 87 ? -20.473 -24.788 -16.775 1.00 87.50 87 GLN A O 1
ATOM 677 N N . THR A 1 88 ? -18.525 -25.756 -17.282 1.00 86.44 88 THR A N 1
ATOM 678 C CA . THR A 1 88 ? -18.431 -26.472 -16.005 1.00 86.44 88 THR A CA 1
ATOM 679 C C . THR A 1 88 ? -18.030 -25.513 -14.894 1.00 86.44 88 THR A C 1
ATOM 681 O O . THR A 1 88 ? -18.730 -25.470 -13.889 1.00 86.44 88 THR A O 1
ATOM 684 N N . ALA A 1 89 ? -17.019 -24.668 -15.117 1.00 86.88 89 ALA A N 1
ATOM 685 C CA . ALA A 1 89 ? -16.635 -23.624 -14.167 1.00 86.88 89 ALA A CA 1
ATOM 686 C C . ALA A 1 89 ? -17.816 -22.700 -13.808 1.00 86.88 89 ALA A C 1
ATOM 688 O O . ALA A 1 89 ? -18.099 -22.492 -12.633 1.00 86.88 89 ALA A O 1
ATOM 689 N N . MET A 1 90 ? -18.569 -22.214 -14.803 1.00 87.00 90 MET A N 1
ATOM 690 C CA . MET A 1 90 ? -19.736 -21.349 -14.563 1.00 87.00 90 MET A CA 1
ATOM 691 C C . MET A 1 90 ? -20.832 -22.027 -13.730 1.00 87.00 90 MET A C 1
ATOM 693 O O . MET A 1 90 ? -21.412 -21.396 -12.850 1.00 87.00 90 MET A O 1
ATOM 697 N N . ARG A 1 91 ? -21.115 -23.314 -13.977 1.00 86.44 91 ARG A N 1
ATOM 698 C CA . ARG A 1 91 ? -22.100 -24.066 -13.179 1.00 86.44 91 ARG A CA 1
ATOM 699 C C . ARG A 1 91 ? -21.665 -24.201 -11.725 1.00 86.44 91 ARG A C 1
ATOM 701 O O . ARG A 1 91 ? -22.500 -24.078 -10.837 1.00 86.44 91 ARG A O 1
ATOM 708 N N . VAL A 1 92 ? -20.377 -24.438 -11.488 1.00 86.56 92 VAL A N 1
ATOM 709 C CA . VAL A 1 92 ? -19.821 -24.488 -10.132 1.00 86.56 92 VAL A CA 1
ATOM 710 C C . VAL A 1 92 ? -19.989 -23.134 -9.447 1.00 86.56 92 VAL A C 1
ATOM 712 O O . VAL A 1 92 ? -20.524 -23.092 -8.346 1.00 86.56 92 VAL A O 1
ATOM 715 N N . PHE A 1 93 ? -19.627 -22.031 -10.106 1.00 86.62 93 PHE A N 1
ATOM 716 C CA . PHE A 1 93 ? -19.819 -20.688 -9.550 1.00 86.62 93 PHE A CA 1
ATOM 717 C C . PHE A 1 93 ? -21.272 -20.401 -9.153 1.00 86.62 93 PHE A C 1
ATOM 719 O O . PHE A 1 93 ? -21.503 -19.859 -8.075 1.00 86.62 93 PHE A O 1
ATOM 726 N N . GLY A 1 94 ? -22.245 -20.806 -9.976 1.00 86.12 94 GLY A N 1
ATOM 727 C CA . GLY A 1 94 ? -23.664 -20.678 -9.630 1.00 86.12 94 GLY A CA 1
ATOM 728 C C . GLY A 1 94 ? -24.017 -21.412 -8.333 1.00 86.12 94 GLY A C 1
ATOM 729 O O . GLY A 1 94 ? -24.599 -20.821 -7.430 1.00 86.12 94 GLY A O 1
ATOM 730 N N . ARG A 1 95 ? -23.571 -22.667 -8.190 1.00 85.25 95 ARG A N 1
ATOM 731 C CA . ARG A 1 95 ? -23.828 -23.480 -6.986 1.00 85.25 95 ARG A CA 1
ATOM 732 C C . ARG A 1 95 ? -23.124 -22.949 -5.733 1.00 85.25 95 ARG A C 1
ATOM 734 O O . ARG A 1 95 ? -23.693 -23.020 -4.649 1.00 85.25 95 ARG A O 1
ATOM 741 N N . ILE A 1 96 ? -21.925 -22.376 -5.876 1.00 86.38 96 ILE A N 1
ATOM 742 C CA . ILE A 1 96 ? -21.222 -21.672 -4.785 1.00 86.38 96 ILE A CA 1
ATOM 743 C C . ILE A 1 96 ? -22.064 -20.488 -4.295 1.00 86.38 96 ILE A C 1
ATOM 745 O O . ILE A 1 96 ? -22.171 -20.282 -3.088 1.00 86.38 96 ILE A O 1
ATOM 749 N N . GLY A 1 97 ? -22.672 -19.733 -5.217 1.00 83.69 97 GLY A N 1
ATOM 750 C CA . GLY A 1 97 ? -23.568 -18.622 -4.884 1.00 83.69 97 GLY A CA 1
ATOM 751 C C . GLY A 1 97 ? -24.822 -19.055 -4.118 1.00 83.69 97 GLY A C 1
ATOM 752 O O . GLY A 1 97 ? -25.343 -18.290 -3.315 1.00 83.69 97 GLY A O 1
ATOM 753 N N . GLU A 1 98 ? -25.262 -20.296 -4.310 1.00 86.88 98 GLU A N 1
ATOM 754 C CA . GLU A 1 98 ? -26.388 -20.910 -3.594 1.00 86.88 98 GLU A CA 1
ATOM 755 C C . GLU A 1 98 ? -25.977 -21.551 -2.250 1.00 86.88 98 GLU A C 1
ATOM 757 O O . GLU A 1 98 ? -26.826 -22.080 -1.538 1.00 86.88 98 GLU A O 1
ATOM 762 N N . GLY A 1 99 ? -24.690 -21.507 -1.878 1.00 81.56 99 GLY A N 1
ATOM 763 C CA . GLY A 1 99 ? -24.179 -22.086 -0.627 1.00 81.56 99 GLY A CA 1
ATOM 764 C C . GLY A 1 99 ? -23.864 -23.586 -0.693 1.00 81.56 99 GLY A C 1
ATOM 765 O O . GLY A 1 99 ? -23.650 -24.217 0.341 1.00 81.56 99 GLY A O 1
ATOM 766 N N . HIS A 1 100 ? -23.813 -24.175 -1.891 1.00 85.19 100 HIS A N 1
ATOM 767 C CA . HIS A 1 100 ? -23.475 -25.585 -2.094 1.00 85.19 100 HIS A CA 1
ATOM 768 C C . HIS A 1 100 ? -22.002 -25.748 -2.509 1.00 85.19 100 HIS A C 1
ATOM 770 O O . HIS A 1 100 ? -21.618 -25.442 -3.642 1.00 85.19 100 HIS A O 1
ATOM 776 N N . TYR A 1 101 ? -21.171 -26.256 -1.592 1.00 85.25 101 TYR A N 1
ATOM 777 C CA . TYR A 1 101 ? -19.715 -26.399 -1.772 1.00 85.25 101 TYR A CA 1
ATOM 778 C C . TYR A 1 101 ? -19.229 -27.850 -1.945 1.00 85.25 101 TYR A C 1
ATOM 780 O O . TYR A 1 101 ? -18.030 -28.098 -1.988 1.00 85.25 101 TYR A O 1
ATOM 788 N N . ASP A 1 102 ? -20.135 -28.819 -2.050 1.00 79.06 102 ASP A N 1
ATOM 789 C CA . ASP A 1 102 ? -19.855 -30.265 -2.045 1.00 79.06 102 ASP A CA 1
ATOM 790 C C . ASP A 1 102 ? -19.445 -30.847 -3.414 1.00 79.06 102 ASP A C 1
ATOM 792 O O . ASP A 1 102 ? -19.205 -32.049 -3.559 1.00 79.06 102 ASP A O 1
ATOM 796 N N . ASN A 1 103 ? -19.348 -30.007 -4.442 1.00 75.50 103 ASN A N 1
ATOM 797 C CA . ASN A 1 103 ? -19.072 -30.450 -5.801 1.00 75.50 103 ASN A CA 1
ATOM 798 C C . ASN A 1 103 ? -17.565 -30.632 -6.059 1.00 75.50 103 ASN A C 1
ATOM 800 O O . ASN A 1 103 ? -16.803 -29.677 -5.967 1.00 75.50 103 ASN A O 1
ATOM 804 N N . ARG A 1 104 ? -17.138 -31.830 -6.482 1.00 72.25 104 ARG A N 1
ATOM 805 C CA . ARG A 1 104 ? -15.728 -32.116 -6.816 1.00 72.25 104 ARG A CA 1
ATOM 806 C C . ARG A 1 104 ? -15.376 -31.695 -8.244 1.00 72.25 104 ARG A C 1
ATOM 808 O O . ARG A 1 104 ? -16.024 -32.144 -9.191 1.00 72.25 104 ARG A O 1
ATOM 815 N N . ILE A 1 105 ? -14.308 -30.912 -8.419 1.00 79.06 105 ILE A N 1
ATOM 816 C CA . ILE A 1 105 ? -13.800 -30.516 -9.742 1.00 79.06 105 ILE A CA 1
ATOM 817 C C . ILE A 1 105 ? -12.533 -31.319 -10.070 1.00 79.06 105 ILE A C 1
ATOM 819 O O . ILE A 1 105 ? -11.403 -30.874 -9.881 1.00 79.06 105 ILE A O 1
ATOM 823 N N . THR A 1 106 ? -12.692 -32.525 -10.619 1.00 71.62 106 THR A N 1
ATOM 824 C CA . THR A 1 106 ? -11.537 -33.329 -11.056 1.00 71.62 106 THR A CA 1
ATOM 825 C C . THR A 1 106 ? -10.922 -32.738 -12.324 1.00 71.62 106 THR A C 1
ATOM 827 O O . THR A 1 106 ? -11.546 -32.758 -13.388 1.00 71.62 106 THR A O 1
ATOM 830 N N . THR A 1 107 ? -9.690 -32.234 -12.227 1.00 77.31 107 THR A N 1
ATOM 831 C CA . THR A 1 107 ? -8.991 -31.583 -13.343 1.00 77.31 107 THR A CA 1
ATOM 832 C C . THR A 1 107 ? -7.679 -32.295 -13.664 1.00 77.31 107 THR A C 1
ATOM 834 O O . THR A 1 107 ? -6.682 -32.090 -12.981 1.00 77.31 107 THR A O 1
ATOM 837 N N . ASP A 1 108 ? -7.660 -33.072 -14.750 1.00 78.56 108 ASP A N 1
ATOM 838 C CA . ASP A 1 108 ? -6.450 -33.729 -15.291 1.00 78.56 108 ASP A CA 1
ATOM 839 C C . ASP A 1 108 ? -5.706 -32.857 -16.336 1.00 78.56 108 ASP A C 1
ATOM 841 O O . ASP A 1 108 ? -4.736 -33.258 -16.973 1.00 78.56 108 ASP A O 1
ATOM 845 N N . ARG A 1 109 ? -6.162 -31.615 -16.556 1.00 77.38 109 ARG A N 1
ATOM 846 C CA . ARG A 1 109 ? -5.570 -30.701 -17.549 1.00 77.38 109 ARG A CA 1
ATOM 847 C C . ARG A 1 109 ? -4.418 -29.883 -16.968 1.00 77.38 109 ARG A C 1
ATOM 849 O O . ARG A 1 109 ? -4.508 -29.363 -15.855 1.00 77.38 109 ARG A O 1
ATOM 856 N N . ARG A 1 110 ? -3.353 -29.710 -17.755 1.00 85.94 110 ARG A N 1
ATOM 857 C CA . ARG A 1 110 ? -2.144 -28.935 -17.400 1.00 85.94 110 ARG A CA 1
ATOM 858 C C . ARG A 1 110 ? -2.070 -27.549 -18.057 1.00 85.94 110 ARG A C 1
ATOM 860 O O . ARG A 1 110 ? -1.004 -26.954 -18.082 1.00 85.94 110 ARG A O 1
ATOM 867 N N . ASP A 1 111 ? -3.184 -27.051 -18.580 1.00 88.00 111 ASP A N 1
ATOM 868 C CA . ASP A 1 111 ? -3.294 -25.729 -19.203 1.00 88.00 111 ASP A CA 1
ATOM 869 C C . ASP A 1 111 ? -3.859 -24.677 -18.229 1.00 88.00 111 ASP A C 1
ATOM 871 O O . ASP A 1 111 ? -4.142 -24.964 -17.060 1.00 88.00 111 ASP A O 1
ATOM 875 N N . GLU A 1 112 ? -4.029 -23.449 -18.715 1.00 89.00 112 GLU A N 1
ATOM 876 C CA . GLU A 1 112 ? -4.546 -22.298 -17.969 1.00 89.00 112 GLU A CA 1
ATOM 877 C C . GLU A 1 112 ? -5.989 -22.526 -17.503 1.00 89.00 112 GLU A C 1
ATOM 879 O O . GLU A 1 112 ? -6.364 -22.139 -16.396 1.00 89.00 112 GLU A O 1
ATOM 884 N N . ILE A 1 113 ? -6.797 -23.223 -18.308 1.00 86.19 113 ILE A N 1
ATOM 885 C CA . ILE A 1 113 ? -8.155 -23.628 -17.925 1.00 86.19 113 ILE A CA 1
ATOM 886 C C . ILE A 1 113 ? -8.098 -24.640 -16.776 1.00 86.19 113 ILE A C 1
ATOM 888 O O . ILE A 1 113 ? -8.891 -24.567 -15.837 1.00 86.19 113 ILE A O 1
ATOM 892 N N . GLY A 1 114 ? -7.135 -25.561 -16.810 1.00 86.88 114 GLY A N 1
ATOM 893 C CA . GLY A 1 114 ? -6.871 -26.476 -15.712 1.00 86.88 114 GLY A CA 1
ATOM 894 C C . GLY A 1 114 ? -6.391 -25.763 -14.444 1.00 86.88 114 GLY A C 1
ATOM 895 O O . GLY A 1 114 ? -6.795 -26.132 -13.343 1.00 86.88 114 GLY A O 1
ATOM 896 N N . ALA A 1 115 ? -5.573 -24.716 -14.579 1.00 88.38 115 ALA A N 1
ATOM 897 C CA . ALA A 1 115 ? -5.159 -23.881 -13.452 1.00 88.38 115 ALA A CA 1
ATOM 898 C C . ALA A 1 115 ? -6.351 -23.146 -12.819 1.00 88.38 115 ALA A C 1
ATOM 900 O O . ALA A 1 115 ? -6.500 -23.178 -11.598 1.00 88.38 115 ALA A O 1
ATOM 901 N N . LEU A 1 116 ? -7.243 -22.576 -13.638 1.00 89.38 116 LEU A N 1
ATOM 902 C CA . LEU A 1 116 ? -8.474 -21.931 -13.176 1.00 89.38 116 LEU A CA 1
ATOM 903 C C . LEU A 1 116 ? -9.379 -22.905 -12.407 1.00 89.38 116 LEU A C 1
ATOM 905 O O . LEU A 1 116 ? -9.862 -22.578 -11.326 1.00 89.38 116 LEU A O 1
ATOM 909 N N . LEU A 1 117 ? -9.594 -24.110 -12.941 1.00 86.88 117 LEU A N 1
ATOM 910 C CA . LEU A 1 117 ? -10.431 -25.121 -12.289 1.00 86.88 117 LEU A CA 1
ATOM 911 C C . LEU A 1 117 ? -9.836 -25.613 -10.960 1.00 86.88 117 LEU A C 1
ATOM 913 O O . LEU A 1 117 ? -10.585 -25.820 -10.011 1.00 86.88 117 LEU A O 1
ATOM 917 N N . ARG A 1 118 ? -8.505 -25.741 -10.854 1.00 89.50 118 ARG A N 1
ATOM 918 C CA . ARG A 1 118 ? -7.835 -26.051 -9.577 1.00 89.50 118 ARG A CA 1
ATOM 919 C C . ARG A 1 118 ? -7.971 -24.922 -8.556 1.00 89.50 118 ARG A C 1
ATOM 921 O O . ARG A 1 118 ? -8.204 -25.193 -7.383 1.00 89.50 118 ARG A O 1
ATOM 928 N N . ALA A 1 119 ? -7.840 -23.669 -8.990 1.00 87.81 119 ALA A N 1
ATOM 929 C CA . ALA A 1 119 ? -8.048 -22.517 -8.114 1.00 87.81 119 ALA A CA 1
ATOM 930 C C . ALA A 1 119 ? -9.493 -22.466 -7.587 1.00 87.81 119 ALA A C 1
ATOM 932 O O . ALA A 1 119 ? -9.715 -22.184 -6.411 1.00 87.81 119 ALA A O 1
ATOM 933 N N . LEU A 1 120 ? -10.467 -22.810 -8.437 1.00 87.94 120 LEU A N 1
ATOM 934 C CA . LEU A 1 120 ? -11.870 -22.944 -8.048 1.00 87.94 120 LEU A CA 1
ATOM 935 C C . LEU A 1 120 ? -12.101 -24.055 -7.018 1.00 87.94 120 LEU A C 1
ATOM 937 O O . LEU A 1 120 ? -12.786 -23.821 -6.026 1.00 87.94 120 LEU A O 1
ATOM 941 N N . ASP A 1 121 ? -11.505 -25.230 -7.219 1.00 87.94 121 ASP A N 1
ATOM 942 C CA . ASP A 1 121 ? -11.598 -26.368 -6.292 1.00 87.94 121 ASP A CA 1
ATOM 943 C C . ASP A 1 121 ? -11.010 -26.026 -4.906 1.00 87.94 121 ASP A C 1
ATOM 945 O O . ASP A 1 121 ? -11.629 -26.272 -3.864 1.00 87.94 121 ASP A O 1
ATOM 949 N N . ALA A 1 122 ? -9.858 -25.345 -4.884 1.00 88.38 122 ALA A N 1
ATOM 950 C CA . ALA A 1 122 ? -9.237 -24.851 -3.655 1.00 88.38 122 ALA A CA 1
ATOM 951 C C . ALA A 1 122 ? -10.116 -23.811 -2.933 1.00 88.38 122 ALA A C 1
ATOM 953 O O . ALA A 1 122 ? -10.273 -23.867 -1.710 1.00 88.38 122 ALA A O 1
ATOM 954 N N . MET A 1 123 ? -10.733 -22.889 -3.681 1.00 88.94 123 MET A N 1
ATOM 955 C CA . MET A 1 123 ? -11.661 -21.895 -3.133 1.00 88.94 123 MET A CA 1
ATOM 956 C C . MET A 1 123 ? -12.893 -22.558 -2.506 1.00 88.94 123 MET A C 1
ATOM 958 O O . MET A 1 123 ? -13.252 -22.216 -1.379 1.00 88.94 123 MET A O 1
ATOM 962 N N . GLN A 1 124 ? -13.524 -23.517 -3.191 1.00 88.00 124 GLN A N 1
ATOM 963 C CA . GLN A 1 124 ? -14.679 -24.243 -2.651 1.00 88.00 124 GLN A CA 1
ATOM 964 C C . GLN A 1 124 ? -14.335 -24.974 -1.358 1.00 88.00 124 GLN A C 1
ATOM 966 O O . GLN A 1 124 ? -15.068 -24.859 -0.378 1.00 88.00 124 GLN A O 1
ATOM 971 N N . THR A 1 125 ? -13.190 -25.655 -1.332 1.00 86.94 125 THR A N 1
ATOM 972 C CA . THR A 1 125 ? -12.709 -26.362 -0.140 1.00 86.94 125 THR A CA 1
ATOM 973 C C . THR A 1 125 ? -12.501 -25.395 1.030 1.00 86.94 125 THR A C 1
ATOM 975 O O . THR A 1 125 ? -12.920 -25.670 2.157 1.00 86.94 125 THR A O 1
ATOM 978 N N . SER A 1 126 ? -11.913 -24.219 0.780 1.00 88.44 126 SER A N 1
ATOM 979 C CA . SER A 1 126 ? -11.737 -23.201 1.822 1.00 88.44 126 SER A CA 1
ATOM 980 C C . SER A 1 126 ? -13.062 -22.599 2.304 1.00 88.44 126 SER A C 1
ATOM 982 O O . SER A 1 126 ? -13.185 -22.306 3.492 1.00 88.44 126 SER A O 1
ATOM 984 N N . LEU A 1 127 ? -14.045 -22.397 1.424 1.00 86.44 127 LEU A N 1
ATOM 985 C CA . LEU A 1 127 ? -15.363 -21.884 1.814 1.00 86.44 127 LEU A CA 1
ATOM 986 C C . LEU A 1 127 ? -16.166 -22.916 2.614 1.00 86.44 127 LEU A C 1
ATOM 988 O O . LEU A 1 127 ? -16.737 -22.569 3.647 1.00 86.44 127 LEU A O 1
ATOM 992 N N . ALA A 1 128 ? -16.157 -24.184 2.196 1.00 85.50 128 ALA A N 1
ATOM 993 C CA . ALA A 1 128 ? -16.804 -25.277 2.922 1.00 85.50 128 ALA A CA 1
ATOM 994 C C . ALA A 1 128 ? -16.253 -25.399 4.351 1.00 85.50 128 ALA A C 1
ATOM 996 O O . ALA A 1 128 ? -16.994 -25.387 5.328 1.00 85.50 128 ALA A O 1
ATOM 997 N N . THR A 1 129 ? -14.926 -25.420 4.487 1.00 87.00 129 THR A N 1
ATOM 998 C CA . THR A 1 129 ? -14.270 -25.531 5.799 1.00 87.00 129 THR A CA 1
ATOM 999 C C . THR A 1 129 ? -14.526 -24.329 6.708 1.00 87.00 129 THR A C 1
ATOM 1001 O O . THR A 1 129 ? -14.760 -24.513 7.902 1.00 87.00 129 THR A O 1
ATOM 1004 N N . ARG A 1 130 ? -14.526 -23.102 6.169 1.00 86.56 130 ARG A N 1
ATOM 1005 C CA . ARG A 1 130 ? -14.848 -21.894 6.949 1.00 86.56 130 ARG A CA 1
ATOM 1006 C C . ARG A 1 130 ? -16.300 -21.881 7.413 1.00 86.56 130 ARG A C 1
ATOM 1008 O O . ARG A 1 130 ? -16.546 -21.660 8.590 1.00 86.56 130 ARG A O 1
ATOM 1015 N N . THR A 1 131 ? -17.244 -22.181 6.522 1.00 84.75 131 THR A N 1
ATOM 1016 C CA . THR A 1 131 ? -18.674 -22.206 6.874 1.00 84.75 131 THR A CA 1
ATOM 1017 C C . THR A 1 131 ? -18.987 -23.262 7.934 1.00 84.75 131 THR A C 1
ATOM 1019 O O . THR A 1 131 ? -19.738 -22.989 8.871 1.00 84.75 131 THR A O 1
ATOM 1022 N N . GLU A 1 132 ? -18.357 -24.437 7.864 1.00 83.19 132 GLU A N 1
ATOM 1023 C CA . GLU A 1 132 ? -18.460 -25.447 8.920 1.00 83.19 132 GLU A CA 1
ATOM 1024 C C . GLU A 1 132 ? -17.844 -24.986 10.254 1.00 83.19 132 GLU A C 1
ATOM 1026 O O . GLU A 1 132 ? -18.414 -25.253 11.315 1.00 83.19 132 GLU A O 1
ATOM 1031 N N . ALA A 1 133 ? -16.701 -24.292 10.234 1.00 83.75 133 ALA A N 1
ATOM 1032 C CA . ALA A 1 133 ? -16.059 -23.761 11.440 1.00 83.75 133 ALA A CA 1
ATOM 1033 C C . ALA A 1 133 ? -16.885 -22.639 12.099 1.00 83.75 133 ALA A C 1
ATOM 1035 O O . ALA A 1 133 ? -17.077 -22.641 13.321 1.00 83.75 133 ALA A O 1
ATOM 1036 N N . ASP A 1 134 ? -17.439 -21.732 11.296 1.00 83.69 134 ASP A N 1
ATOM 1037 C CA . ASP A 1 134 ? -18.322 -20.659 11.757 1.00 83.69 134 ASP A CA 1
ATOM 1038 C C . ASP A 1 134 ? -19.600 -21.242 12.373 1.00 83.69 134 ASP A C 1
ATOM 1040 O O . ASP A 1 134 ? -20.012 -20.841 13.464 1.00 83.69 134 ASP A O 1
ATOM 1044 N N . ALA A 1 135 ? -20.186 -22.267 11.741 1.00 81.69 135 ALA A N 1
ATOM 1045 C CA . ALA A 1 135 ? -21.352 -22.967 12.271 1.00 81.69 135 ALA A CA 1
ATOM 1046 C C . ALA A 1 135 ? -21.061 -23.670 13.609 1.00 81.69 135 ALA A C 1
ATOM 1048 O O . ALA A 1 135 ? -21.912 -23.677 14.502 1.00 81.69 135 ALA A O 1
ATOM 1049 N N . ARG A 1 136 ? -19.868 -24.252 13.790 1.00 82.94 136 ARG A N 1
ATOM 1050 C CA . ARG A 1 136 ? -19.460 -24.842 15.080 1.00 82.94 136 ARG A CA 1
ATOM 1051 C C . ARG A 1 136 ? -19.338 -23.778 16.167 1.00 82.94 136 ARG A C 1
ATOM 1053 O O . ARG A 1 136 ? -19.899 -23.965 17.243 1.00 82.94 136 ARG A O 1
ATOM 1060 N N . THR A 1 137 ? -18.689 -22.656 15.862 1.00 82.38 137 THR A N 1
ATOM 1061 C CA . THR A 1 137 ? -18.522 -21.532 16.798 1.00 82.38 137 THR A CA 1
ATOM 1062 C C . THR A 1 137 ? -19.874 -20.936 17.195 1.00 82.38 137 THR A C 1
ATOM 1064 O O . THR A 1 137 ? -20.140 -20.716 18.377 1.00 82.38 137 THR A O 1
ATOM 1067 N N . ALA A 1 138 ? -20.779 -20.756 16.228 1.00 79.19 138 ALA A N 1
ATOM 1068 C CA . ALA A 1 138 ? -22.139 -20.292 16.483 1.00 79.19 138 ALA A CA 1
ATOM 1069 C C . ALA A 1 138 ? -22.927 -21.272 17.369 1.00 79.19 138 ALA A C 1
ATOM 1071 O O . ALA A 1 138 ? -23.596 -20.854 18.315 1.00 79.19 138 ALA A O 1
ATOM 1072 N N . ASN A 1 139 ? -22.824 -22.580 17.114 1.00 81.62 139 ASN A N 1
ATOM 1073 C CA . ASN A 1 139 ? -23.477 -23.596 17.943 1.00 81.62 139 ASN A CA 1
ATOM 1074 C C . ASN A 1 139 ? -22.909 -23.648 19.368 1.00 81.62 139 ASN A C 1
ATOM 1076 O O . ASN A 1 139 ? -23.667 -23.821 20.323 1.00 81.62 139 ASN A O 1
ATOM 1080 N N . GLU A 1 140 ? -21.599 -23.478 19.535 1.00 80.81 140 GLU A N 1
ATOM 1081 C CA . GLU A 1 140 ? -20.973 -23.414 20.854 1.00 80.81 140 GLU A CA 1
ATOM 1082 C C . GLU A 1 140 ? -21.422 -22.173 21.635 1.00 80.81 140 GLU A C 1
ATOM 1084 O O . GLU A 1 140 ? -21.838 -22.296 22.790 1.00 80.81 140 GLU A O 1
ATOM 1089 N N . ALA A 1 141 ? -21.460 -21.007 20.984 1.00 79.62 141 ALA A N 1
ATOM 1090 C CA . ALA A 1 141 ? -21.987 -19.778 21.571 1.00 79.62 141 ALA A CA 1
ATOM 1091 C C . ALA A 1 141 ? -23.462 -19.927 21.985 1.00 79.62 141 ALA A C 1
ATOM 1093 O O . ALA A 1 141 ? -23.843 -19.537 23.090 1.00 79.62 141 ALA A O 1
ATOM 1094 N N . LEU A 1 142 ? -24.292 -20.560 21.146 1.00 84.00 142 LEU A N 1
ATOM 1095 C CA . LEU A 1 142 ? -25.688 -20.861 21.479 1.00 84.00 142 LEU A CA 1
ATOM 1096 C C . LEU A 1 142 ? -25.807 -21.827 22.662 1.00 84.00 142 LEU A C 1
ATOM 1098 O O . LEU A 1 142 ? -26.689 -21.654 23.505 1.00 84.00 142 LEU A O 1
ATOM 1102 N N . ARG A 1 143 ? -24.932 -22.834 22.751 1.00 86.31 143 ARG A N 1
ATOM 1103 C CA . ARG A 1 143 ? -24.921 -23.786 23.869 1.00 86.31 143 ARG A CA 1
ATOM 1104 C C . ARG A 1 143 ? -24.587 -23.090 25.187 1.00 86.31 143 ARG A C 1
ATOM 1106 O O . ARG A 1 143 ? -25.270 -23.331 26.180 1.00 86.31 143 ARG A O 1
ATOM 1113 N N . ILE A 1 144 ? -23.586 -22.210 25.183 1.00 85.75 144 ILE A N 1
ATOM 1114 C CA . ILE A 1 144 ? -23.198 -21.410 26.351 1.00 85.75 144 ILE A CA 1
ATOM 1115 C C . ILE A 1 144 ? -24.337 -20.468 26.747 1.00 85.75 144 ILE A C 1
ATOM 1117 O O . ILE A 1 144 ? -24.734 -20.461 27.909 1.00 85.75 144 ILE A O 1
ATOM 1121 N N . LYS A 1 145 ? -24.932 -19.751 25.783 1.00 85.62 145 LYS A N 1
ATOM 1122 C CA . LYS A 1 145 ? -26.078 -18.868 26.037 1.00 85.62 145 LYS A CA 1
ATOM 1123 C C . LYS A 1 145 ? -27.240 -19.612 26.696 1.00 85.62 145 LYS A C 1
ATOM 1125 O O . LYS A 1 145 ? -27.721 -19.177 27.730 1.00 85.62 145 LYS A O 1
ATOM 1130 N N . ARG A 1 146 ? -27.631 -20.779 26.170 1.00 86.88 146 ARG A N 1
ATOM 1131 C CA . ARG A 1 146 ? -28.715 -21.588 26.759 1.00 86.88 146 ARG A CA 1
ATOM 1132 C C . ARG A 1 146 ? -28.416 -22.040 28.188 1.00 86.88 146 ARG A C 1
ATOM 1134 O O . ARG A 1 146 ? -29.325 -22.084 29.013 1.00 86.88 146 ARG A O 1
ATOM 1141 N N . ALA A 1 147 ? -27.166 -22.401 28.474 1.00 88.88 147 ALA A N 1
ATOM 1142 C CA . ALA A 1 147 ? -26.753 -22.763 29.825 1.00 88.88 147 ALA A CA 1
ATOM 1143 C C . ALA A 1 147 ? -26.803 -21.551 30.769 1.00 88.88 147 ALA A C 1
ATOM 1145 O O . ALA A 1 147 ? -27.265 -21.685 31.898 1.00 88.88 147 ALA A O 1
ATOM 1146 N N . LEU A 1 148 ? -26.385 -20.372 30.293 1.00 89.00 148 LEU A N 1
ATOM 1147 C CA . LEU A 1 148 ? -26.450 -19.122 31.050 1.00 89.00 148 LEU A CA 1
ATOM 1148 C C . LEU A 1 148 ? -27.904 -18.687 31.307 1.00 89.00 148 LEU A C 1
ATOM 1150 O O . LEU A 1 148 ? -28.199 -18.250 32.417 1.00 89.00 148 LEU A O 1
ATOM 1154 N N . ASP A 1 149 ? -28.802 -18.836 30.324 1.00 89.06 149 ASP A N 1
ATOM 1155 C CA . ASP A 1 149 ? -30.224 -18.464 30.424 1.00 89.06 149 ASP A CA 1
ATOM 1156 C C . ASP A 1 149 ? -30.910 -19.238 31.563 1.00 89.06 149 ASP A C 1
ATOM 1158 O O . ASP A 1 149 ? -31.691 -18.671 32.323 1.00 89.06 149 ASP A O 1
ATOM 1162 N N . LYS A 1 150 ? -30.582 -20.532 31.708 1.00 88.81 150 LYS A N 1
ATOM 1163 C CA . LYS A 1 150 ? -31.168 -21.441 32.711 1.00 88.81 150 LYS A CA 1
ATOM 1164 C C . LYS A 1 150 ? -30.354 -21.608 33.990 1.00 88.81 150 LYS A C 1
ATOM 1166 O O . LYS A 1 150 ? -30.773 -22.358 34.871 1.00 88.81 150 LYS A O 1
ATOM 1171 N N . ALA A 1 151 ? -29.217 -20.934 34.115 1.00 92.19 151 ALA A N 1
ATOM 1172 C CA . ALA A 1 151 ? -28.434 -20.959 35.341 1.00 92.19 151 ALA A CA 1
ATOM 1173 C C . ALA A 1 151 ? -29.175 -20.231 36.473 1.00 92.19 151 ALA A C 1
ATOM 1175 O O . ALA A 1 151 ? -29.718 -19.148 36.275 1.00 92.19 151 ALA A O 1
ATOM 1176 N N . SER A 1 152 ? -29.143 -20.796 37.681 1.00 91.44 152 SER A N 1
ATOM 1177 C CA . SER A 1 152 ? -29.768 -20.190 38.867 1.00 91.44 152 SER A CA 1
ATOM 1178 C C . SER A 1 152 ? -28.967 -19.023 39.457 1.00 91.44 152 SER A C 1
ATOM 1180 O O . SER A 1 152 ? -29.477 -18.292 40.300 1.00 91.44 152 SER A O 1
ATOM 1182 N N . THR A 1 153 ? -27.704 -18.855 39.055 1.00 90.69 153 THR A N 1
ATOM 1183 C CA . THR A 1 153 ? -26.855 -17.741 39.494 1.00 90.69 153 THR A CA 1
ATOM 1184 C C . THR A 1 153 ? -27.277 -16.466 38.779 1.00 90.69 153 THR A C 1
ATOM 1186 O O . THR A 1 153 ? -27.354 -16.458 37.555 1.00 90.69 153 THR A O 1
ATOM 1189 N N . ASN A 1 154 ? -27.503 -15.378 39.513 1.00 87.38 154 ASN A N 1
ATOM 1190 C CA . ASN A 1 154 ? -27.825 -14.078 38.925 1.00 87.38 154 ASN A CA 1
ATOM 1191 C C . ASN A 1 154 ? -26.651 -13.575 38.076 1.00 87.38 154 ASN A C 1
ATOM 1193 O O . ASN A 1 154 ? -25.576 -13.306 38.611 1.00 87.38 154 ASN A O 1
ATOM 1197 N N . MET A 1 155 ? -26.847 -13.450 36.763 1.00 85.69 155 MET A N 1
ATOM 1198 C CA . MET A 1 155 ? -25.810 -12.993 35.839 1.00 85.69 155 MET A CA 1
ATOM 1199 C C . MET A 1 155 ? -26.326 -11.888 34.934 1.00 85.69 155 MET A C 1
ATOM 1201 O O . MET A 1 155 ? -27.377 -12.007 34.305 1.00 85.69 155 MET A O 1
ATOM 1205 N N . MET A 1 156 ? -25.517 -10.846 34.824 1.00 87.94 156 MET A N 1
ATOM 1206 C CA . MET A 1 156 ? -25.746 -9.685 33.983 1.00 87.94 156 MET A CA 1
ATOM 1207 C C . MET A 1 156 ? -24.445 -9.379 33.243 1.00 87.94 156 MET A C 1
ATOM 1209 O O . MET A 1 156 ? -23.374 -9.402 33.846 1.00 87.94 156 MET A O 1
ATOM 1213 N N . VAL A 1 157 ? -24.532 -9.132 31.939 1.00 87.25 157 VAL A N 1
ATOM 1214 C CA . VAL A 1 157 ? -23.389 -8.780 31.091 1.00 87.25 157 VAL A CA 1
ATOM 1215 C C . VAL A 1 157 ? -23.672 -7.426 30.464 1.00 87.25 157 VAL A C 1
ATOM 1217 O O . VAL A 1 157 ? -24.737 -7.225 29.877 1.00 87.25 157 VAL A O 1
ATOM 1220 N N . ALA A 1 158 ? -22.715 -6.514 30.589 1.00 87.88 158 ALA A N 1
ATOM 1221 C CA . ALA A 1 158 ? -22.743 -5.205 29.958 1.00 87.88 158 ALA A CA 1
ATOM 1222 C C . ALA A 1 158 ? -21.724 -5.131 28.813 1.00 87.88 158 ALA A C 1
ATOM 1224 O O . ALA A 1 158 ? -20.736 -5.871 28.807 1.00 87.88 158 ALA A O 1
ATOM 1225 N N . ASP A 1 159 ? -21.977 -4.266 27.835 1.00 86.06 159 ASP A N 1
ATOM 1226 C CA . ASP A 1 159 ? -21.001 -3.945 26.800 1.00 86.06 159 ASP A CA 1
ATOM 1227 C C . ASP A 1 159 ? -19.893 -3.014 27.322 1.00 86.06 159 ASP A C 1
ATOM 1229 O O . ASP A 1 159 ? -19.844 -2.639 28.497 1.00 86.06 159 ASP A O 1
ATOM 1233 N N . LYS A 1 160 ? -18.970 -2.642 26.429 1.00 79.62 160 LYS A N 1
ATOM 1234 C CA . LYS A 1 160 ? -17.844 -1.751 26.741 1.00 79.62 160 LYS A CA 1
ATOM 1235 C C . LYS A 1 160 ? -18.271 -0.364 27.244 1.00 79.62 160 LYS A C 1
ATOM 1237 O O . LYS A 1 160 ? -17.469 0.295 27.897 1.00 79.62 160 LYS A O 1
ATOM 1242 N N . ASP A 1 161 ? -19.493 0.063 26.931 1.00 74.69 161 ASP A N 1
ATOM 1243 C CA . ASP A 1 161 ? -20.041 1.374 27.282 1.00 74.69 161 ASP A CA 1
ATOM 1244 C C . ASP A 1 161 ? -20.912 1.289 28.555 1.00 74.69 161 ASP A C 1
ATOM 1246 O O . ASP A 1 161 ? -21.498 2.276 28.999 1.00 74.69 161 ASP A O 1
ATOM 1250 N N . GLY A 1 162 ? -20.968 0.109 29.185 1.00 77.25 162 GLY A N 1
ATOM 1251 C CA . GLY A 1 162 ? -21.702 -0.130 30.423 1.00 77.25 162 GLY A CA 1
ATOM 1252 C C . GLY A 1 162 ? -23.204 -0.332 30.223 1.00 77.25 162 GLY A C 1
ATOM 1253 O O . GLY A 1 162 ? -23.943 -0.327 31.209 1.00 77.25 162 GLY A O 1
ATOM 1254 N N . THR A 1 163 ? -23.669 -0.514 28.982 1.00 83.69 163 THR A N 1
ATOM 1255 C CA . THR A 1 163 ? -25.060 -0.869 28.688 1.00 83.69 163 THR A CA 1
ATOM 1256 C C . THR A 1 163 ? -25.274 -2.350 28.955 1.00 83.69 163 THR A C 1
ATOM 1258 O O . THR A 1 163 ? -24.541 -3.193 28.444 1.00 83.69 163 THR A O 1
ATOM 1261 N N . ILE A 1 164 ? -26.302 -2.703 29.722 1.00 87.75 164 ILE A N 1
ATOM 1262 C CA . ILE A 1 164 ? -26.637 -4.098 30.016 1.00 87.75 164 ILE A CA 1
ATOM 1263 C C . ILE A 1 164 ? -27.158 -4.776 28.737 1.00 87.75 164 ILE A C 1
ATOM 1265 O O . ILE A 1 164 ? -28.274 -4.507 28.300 1.00 87.75 164 ILE A O 1
ATOM 1269 N N . VAL A 1 165 ? -26.370 -5.670 28.134 1.00 89.25 165 VAL A N 1
ATOM 1270 C CA . VAL A 1 165 ? -26.706 -6.369 26.874 1.00 89.25 165 VAL A CA 1
ATOM 1271 C C . VAL A 1 165 ? -27.306 -7.753 27.086 1.00 89.25 165 VAL A C 1
ATOM 1273 O O . VAL A 1 165 ? -27.929 -8.308 26.180 1.00 89.25 165 VAL A O 1
ATOM 1276 N N . TYR A 1 166 ? -27.117 -8.335 28.268 1.00 91.00 166 TYR A N 1
ATOM 1277 C CA . TYR A 1 166 ? -27.653 -9.649 28.590 1.00 91.00 166 TYR A CA 1
ATOM 1278 C C . TYR A 1 166 ? -27.954 -9.776 30.081 1.00 91.00 166 TYR A C 1
ATOM 1280 O O . TYR A 1 166 ? -27.173 -9.357 30.934 1.00 91.00 166 TYR A O 1
ATOM 1288 N N . MET A 1 167 ? -29.085 -10.405 30.381 1.00 91.25 167 MET A N 1
ATOM 1289 C CA . MET A 1 167 ? -29.534 -10.766 31.719 1.00 91.25 167 MET A CA 1
ATOM 1290 C C . MET A 1 167 ? -30.144 -12.157 31.637 1.00 91.25 167 MET A C 1
ATOM 1292 O O . MET A 1 167 ? -30.925 -12.424 30.724 1.00 91.25 167 MET A O 1
ATOM 1296 N N . ASN A 1 168 ? -29.796 -13.039 32.571 1.00 92.06 168 ASN A N 1
ATOM 1297 C CA . ASN A 1 168 ? -30.411 -14.361 32.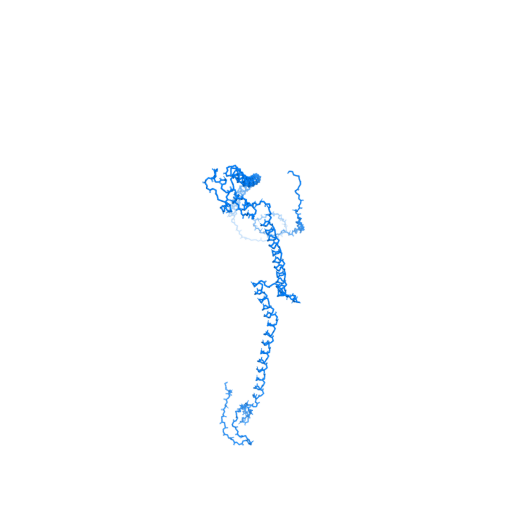622 1.00 92.06 168 ASN A CA 1
ATOM 1298 C C . ASN A 1 168 ? -31.754 -14.368 33.372 1.00 92.06 168 ASN A C 1
ATOM 1300 O O . ASN A 1 168 ? -32.134 -13.388 34.025 1.00 92.06 168 ASN A O 1
ATOM 1304 N N . ASP A 1 169 ? -32.468 -15.497 33.305 1.00 92.81 169 ASP A N 1
ATOM 1305 C CA . ASP A 1 169 ? -33.788 -15.648 33.932 1.00 92.81 169 ASP A CA 1
ATOM 1306 C C . ASP A 1 169 ? -33.721 -15.387 35.452 1.00 92.81 169 ASP A C 1
ATOM 1308 O O . ASP A 1 169 ? -34.610 -14.742 36.012 1.00 92.81 169 ASP A O 1
ATOM 1312 N N . ALA A 1 170 ? -32.643 -15.828 36.116 1.00 92.50 170 ALA A N 1
ATOM 1313 C CA . ALA A 1 170 ? -32.456 -15.685 37.560 1.00 92.50 170 ALA A CA 1
ATOM 1314 C C . ALA A 1 170 ? -32.336 -14.217 38.007 1.00 92.50 170 ALA A C 1
ATOM 1316 O O . ALA A 1 170 ? -33.102 -13.780 38.870 1.00 92.50 170 ALA A O 1
ATOM 1317 N N . VAL A 1 171 ? -31.444 -13.426 37.386 1.00 90.19 171 VAL A N 1
ATOM 1318 C CA . VAL A 1 171 ? -31.293 -12.006 37.753 1.00 90.19 171 VAL A CA 1
ATOM 1319 C C . VAL A 1 171 ? -32.544 -11.208 37.403 1.00 90.19 171 VAL A C 1
ATOM 1321 O O . VAL A 1 171 ? -32.933 -10.318 38.153 1.00 90.19 171 VAL A O 1
ATOM 1324 N N . THR A 1 172 ? -33.216 -11.554 36.304 1.00 90.81 172 THR A N 1
ATOM 1325 C CA . THR A 1 172 ? -34.457 -10.890 35.890 1.00 90.81 172 THR A CA 1
ATOM 1326 C C . THR A 1 172 ? -35.566 -11.133 36.914 1.00 90.81 172 THR A C 1
ATOM 1328 O O . THR A 1 172 ? -36.244 -10.192 37.328 1.00 90.81 172 THR A O 1
ATOM 1331 N N . ALA A 1 173 ? -35.718 -12.374 37.388 1.00 90.62 173 ALA A N 1
ATOM 1332 C CA . ALA A 1 173 ? -36.676 -12.710 38.438 1.00 90.62 173 ALA A CA 1
ATOM 1333 C C . ALA A 1 173 ? -36.342 -12.014 39.768 1.00 90.62 173 ALA A C 1
ATOM 1335 O O . ALA A 1 173 ? -37.236 -11.457 40.407 1.00 90.62 173 ALA A O 1
ATOM 1336 N N . MET A 1 174 ? -35.062 -11.988 40.158 1.00 90.62 174 MET A N 1
ATOM 1337 C CA . MET A 1 174 ? -34.615 -11.305 41.374 1.00 90.62 174 MET A CA 1
ATOM 1338 C C . MET A 1 174 ? -34.903 -9.801 41.310 1.00 90.62 174 MET A C 1
ATOM 1340 O O . MET A 1 174 ? -35.501 -9.259 42.237 1.00 90.62 174 MET A O 1
ATOM 1344 N N . MET A 1 175 ? -34.548 -9.138 40.205 1.00 88.44 175 MET A N 1
ATOM 1345 C CA . MET A 1 175 ? -34.774 -7.701 40.022 1.00 88.44 175 MET A CA 1
ATOM 1346 C C . MET A 1 175 ? -36.261 -7.352 40.030 1.00 88.44 175 MET A C 1
ATOM 1348 O O . MET A 1 175 ? -36.641 -6.384 40.678 1.00 88.44 175 MET A O 1
ATOM 1352 N N . ARG A 1 176 ? -37.117 -8.171 39.401 1.00 89.69 176 ARG A N 1
ATOM 1353 C CA . ARG A 1 176 ? -38.578 -8.001 39.478 1.00 89.69 176 ARG A CA 1
ATOM 1354 C C . ARG A 1 176 ? -39.103 -8.149 40.903 1.00 89.69 176 ARG A C 1
ATOM 1356 O O . ARG A 1 176 ? -39.954 -7.377 41.319 1.00 89.69 176 ARG A O 1
ATOM 1363 N N . SER A 1 177 ? -38.590 -9.117 41.667 1.00 90.06 177 SER A N 1
ATOM 1364 C CA . SER A 1 177 ? -39.009 -9.310 43.063 1.00 90.06 177 SER A CA 1
ATOM 1365 C C . SER A 1 177 ? -38.545 -8.185 43.996 1.00 90.06 177 SER A C 1
ATOM 1367 O O . SER A 1 177 ? -39.228 -7.869 44.965 1.00 90.06 177 SER A O 1
ATOM 1369 N N . ALA A 1 178 ? -37.401 -7.566 43.693 1.00 85.25 178 ALA A N 1
ATOM 1370 C CA . ALA A 1 178 ? -36.830 -6.464 44.461 1.00 85.25 178 ALA A CA 1
ATOM 1371 C C . ALA A 1 178 ? -37.320 -5.082 43.993 1.00 85.25 178 ALA A C 1
ATOM 1373 O O . ALA A 1 178 ? -37.030 -4.083 44.647 1.00 85.25 178 ALA A O 1
ATOM 1374 N N . GLU A 1 179 ? -38.066 -5.008 42.888 1.00 85.62 179 GLU A N 1
ATOM 1375 C CA . GLU A 1 179 ? -38.479 -3.756 42.250 1.00 85.62 179 GLU A CA 1
ATOM 1376 C C . GLU A 1 179 ? -39.287 -2.860 43.192 1.00 85.62 179 GLU A C 1
ATOM 1378 O O . GLU A 1 179 ? -39.013 -1.666 43.291 1.00 85.62 179 GLU A O 1
ATOM 1383 N N . ASP A 1 180 ? -40.231 -3.432 43.939 1.00 82.81 180 ASP A N 1
ATOM 1384 C CA . ASP A 1 180 ? -41.062 -2.663 44.870 1.00 82.81 180 ASP A CA 1
ATOM 1385 C C . ASP A 1 180 ? -40.268 -2.132 46.072 1.00 82.81 180 ASP A C 1
ATOM 1387 O O . ASP A 1 180 ? -40.566 -1.047 46.571 1.00 82.81 180 ASP A O 1
ATOM 1391 N N . ALA A 1 181 ? -39.228 -2.853 46.505 1.00 81.31 181 ALA A N 1
ATOM 1392 C CA . ALA A 1 181 ? -38.315 -2.376 47.540 1.00 81.31 181 ALA A CA 1
ATOM 1393 C C . ALA A 1 181 ? -37.412 -1.256 47.000 1.00 81.31 181 ALA A C 1
ATOM 1395 O O . ALA A 1 181 ? -37.295 -0.205 47.622 1.00 81.31 181 ALA A O 1
ATOM 1396 N N . MET A 1 182 ? -36.838 -1.431 45.805 1.00 75.12 182 MET A N 1
ATOM 1397 C CA . MET A 1 182 ? -35.969 -0.425 45.183 1.00 75.12 182 MET A CA 1
ATOM 1398 C C . MET A 1 182 ? -36.720 0.849 44.789 1.00 75.12 182 MET A C 1
ATOM 1400 O O . MET A 1 182 ? -36.135 1.926 44.815 1.00 75.12 182 MET A O 1
ATOM 1404 N N . ARG A 1 183 ? -38.022 0.772 44.486 1.00 79.25 183 ARG A N 1
ATOM 1405 C CA . ARG A 1 183 ? -38.857 1.954 44.213 1.00 79.25 183 ARG A CA 1
ATOM 1406 C C . ARG A 1 183 ? -39.010 2.900 45.403 1.00 79.25 183 ARG A C 1
ATOM 1408 O O . ARG A 1 183 ? -39.375 4.053 45.183 1.00 79.25 183 ARG A O 1
ATOM 1415 N N . GLN A 1 184 ? -38.749 2.441 46.629 1.00 77.00 184 GLN A N 1
ATOM 1416 C CA . GLN A 1 184 ? -38.761 3.308 47.811 1.00 77.00 184 GLN A CA 1
ATOM 1417 C C . GLN A 1 184 ? -37.604 4.314 47.776 1.00 77.00 184 GLN A C 1
ATOM 1419 O O . GLN A 1 184 ? -37.814 5.484 48.088 1.00 77.00 184 GLN A O 1
ATOM 1424 N N . ASP A 1 185 ? -36.427 3.875 47.321 1.00 70.38 185 ASP A N 1
ATOM 1425 C CA . ASP A 1 185 ? -35.221 4.706 47.224 1.00 70.38 185 ASP A CA 1
ATOM 1426 C C . ASP A 1 185 ? -35.062 5.351 45.833 1.00 70.38 185 ASP A C 1
ATOM 1428 O O . ASP A 1 185 ? -34.535 6.456 45.704 1.00 70.38 185 ASP A O 1
ATOM 1432 N N . LEU A 1 186 ? -35.551 4.683 44.782 1.00 74.31 186 LEU A N 1
ATOM 1433 C CA . LEU A 1 186 ? -35.476 5.103 43.380 1.00 74.31 186 LEU A CA 1
ATOM 1434 C C . LEU A 1 186 ? -36.884 5.142 42.750 1.00 74.31 186 LEU A C 1
ATOM 1436 O O . LEU A 1 186 ? -37.281 4.200 42.050 1.00 74.31 186 LEU A O 1
ATOM 1440 N N . PRO A 1 187 ? -37.660 6.225 42.961 1.00 69.81 187 PRO A N 1
ATOM 1441 C CA . PRO A 1 187 ? -39.008 6.385 42.414 1.00 69.81 187 PRO A CA 1
ATOM 1442 C C . PRO A 1 187 ? -38.962 6.549 40.883 1.00 69.81 187 PRO A C 1
ATOM 1444 O O . PRO A 1 187 ? -38.914 7.649 40.343 1.00 69.81 187 PRO A O 1
ATOM 1447 N N . GLY A 1 188 ? -38.925 5.421 40.174 1.00 75.12 188 GLY A N 1
ATOM 1448 C CA . GLY A 1 188 ? -38.737 5.339 38.720 1.00 75.12 188 GLY A CA 1
ATOM 1449 C C . GLY A 1 188 ? -38.045 4.053 38.257 1.00 75.12 188 GLY A C 1
ATOM 1450 O O . GLY A 1 188 ? -38.055 3.751 37.063 1.00 75.12 188 G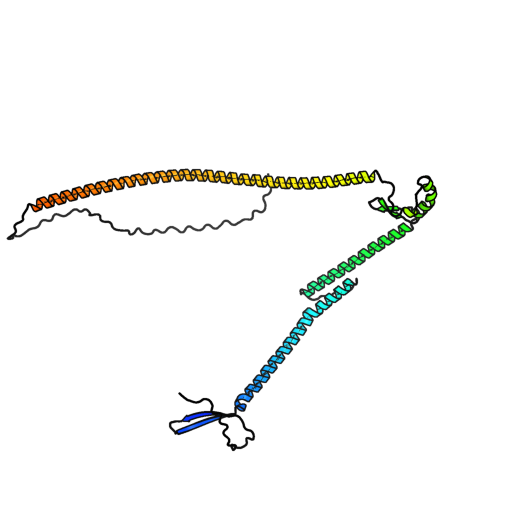LY A O 1
ATOM 1451 N N . PHE A 1 189 ? -37.483 3.274 39.187 1.00 80.38 189 PHE A N 1
ATOM 1452 C CA . PHE A 1 189 ? -36.859 1.991 38.888 1.00 80.38 189 PHE A CA 1
ATOM 1453 C C . PHE A 1 189 ? -37.867 0.991 38.295 1.00 80.38 189 PHE A C 1
ATOM 1455 O O . PHE A 1 189 ? -38.966 0.798 38.831 1.00 80.38 189 PHE A O 1
ATOM 1462 N N . ARG A 1 190 ? -37.479 0.359 37.177 1.00 82.50 190 ARG A N 1
ATOM 1463 C CA . ARG A 1 190 ? -38.230 -0.715 36.511 1.00 82.50 190 ARG A CA 1
ATOM 1464 C C . ARG A 1 190 ? -37.299 -1.855 36.131 1.00 82.50 190 ARG A C 1
ATOM 1466 O O . ARG A 1 190 ? -36.402 -1.643 35.315 1.00 82.50 190 ARG A O 1
ATOM 1473 N N . ALA A 1 191 ? -37.548 -3.062 36.637 1.00 81.69 191 ALA A N 1
ATOM 1474 C CA . ALA A 1 191 ? -36.688 -4.213 36.363 1.00 81.69 191 ALA A CA 1
ATOM 1475 C C . ALA A 1 191 ? -36.682 -4.592 34.871 1.00 81.69 191 ALA A C 1
ATOM 1477 O O . ALA A 1 191 ? -35.639 -4.927 34.315 1.00 81.69 191 ALA A O 1
ATOM 1478 N N . ASP A 1 192 ? -37.825 -4.455 34.194 1.00 83.56 192 ASP A N 1
ATOM 1479 C CA . ASP A 1 192 ? -37.958 -4.731 32.755 1.00 83.56 192 ASP A CA 1
ATOM 1480 C C . ASP A 1 192 ? -37.238 -3.708 31.863 1.00 83.56 192 ASP A C 1
ATOM 1482 O O . ASP A 1 192 ? -37.010 -3.963 30.683 1.00 83.56 192 ASP A O 1
ATOM 1486 N N . GLY A 1 193 ? -36.882 -2.544 32.416 1.00 82.62 193 GLY A N 1
ATOM 1487 C CA . GLY A 1 193 ? -36.125 -1.510 31.715 1.00 82.62 193 GLY A CA 1
ATOM 1488 C C . GLY A 1 193 ? -34.612 -1.645 31.860 1.00 82.62 193 GLY A C 1
ATOM 1489 O O . GLY A 1 193 ? -33.898 -0.812 31.313 1.00 82.62 193 GLY A O 1
ATOM 1490 N N . LEU A 1 194 ? -34.122 -2.646 32.601 1.00 82.06 194 LEU A N 1
ATOM 1491 C CA . LEU A 1 194 ? -32.693 -2.801 32.868 1.00 82.06 194 LEU A CA 1
ATOM 1492 C C . LEU A 1 194 ? -31.911 -3.247 31.630 1.00 82.06 194 LEU A C 1
ATOM 1494 O O . LEU A 1 194 ? -30.809 -2.756 31.392 1.00 82.06 194 LEU A O 1
ATOM 1498 N N . LEU A 1 195 ? -32.479 -4.139 30.817 1.00 82.88 195 LEU A N 1
ATOM 1499 C CA . LEU A 1 195 ? -31.858 -4.573 29.569 1.00 82.88 195 LEU A CA 1
ATOM 1500 C C . LEU A 1 195 ? -31.827 -3.404 28.573 1.00 82.88 195 LEU A C 1
ATOM 1502 O O . LEU A 1 195 ? -32.867 -2.860 28.208 1.00 82.88 195 LEU A O 1
ATOM 1506 N N . GLY A 1 196 ? -30.631 -3.023 28.133 1.00 80.19 196 GLY A N 1
ATOM 1507 C CA . GLY A 1 196 ? -30.404 -1.836 27.311 1.00 80.19 196 GLY A CA 1
ATOM 1508 C C . GLY A 1 196 ? -30.222 -0.534 28.101 1.00 80.19 196 GLY A C 1
ATOM 1509 O O . GLY A 1 196 ? -30.059 0.515 27.484 1.00 80.19 196 GLY A O 1
ATOM 1510 N N . SER A 1 197 ? -30.225 -0.575 29.439 1.00 78.19 197 SER A N 1
ATOM 1511 C CA . SER A 1 197 ? -29.912 0.583 30.294 1.00 78.19 197 SER A CA 1
ATOM 1512 C C . SER A 1 197 ? -28.450 0.584 30.760 1.00 78.19 197 SER A C 1
ATOM 1514 O O . SER A 1 197 ? -27.790 -0.458 30.751 1.00 78.19 197 SER A O 1
ATOM 1516 N N . HIS A 1 198 ? -27.934 1.751 31.157 1.00 74.69 198 HIS A N 1
ATOM 1517 C CA . HIS A 1 198 ? -26.583 1.899 31.708 1.00 74.69 198 HIS A CA 1
ATOM 1518 C C . HIS A 1 198 ? -26.596 1.744 33.236 1.00 74.69 198 HIS A C 1
ATOM 1520 O O . HIS A 1 198 ? -27.370 2.411 33.921 1.00 74.69 198 HIS A O 1
ATOM 1526 N N . PHE A 1 199 ? -25.735 0.875 33.771 1.00 57.22 199 PHE A N 1
ATOM 1527 C CA . PHE A 1 199 ? -25.591 0.647 35.216 1.00 57.22 199 PHE A CA 1
ATOM 1528 C C . PHE A 1 199 ? -24.755 1.777 35.858 1.00 57.22 199 PHE A C 1
ATOM 1530 O O . PHE A 1 199 ? -23.747 2.202 35.300 1.00 57.22 199 PHE A O 1
ATOM 1537 N N . GLU A 1 200 ? -25.177 2.284 37.017 1.00 52.03 200 GLU A N 1
ATOM 1538 C CA . GLU A 1 200 ? -24.776 3.547 37.668 1.00 52.03 200 GLU A CA 1
ATOM 1539 C C . GLU A 1 200 ? -23.270 3.695 38.049 1.00 52.03 200 GLU A C 1
ATOM 1541 O O . GLU A 1 200 ? -22.905 3.765 39.220 1.00 52.03 200 GLU A O 1
ATOM 1546 N N . ALA A 1 201 ? -22.370 3.816 37.062 1.00 46.78 201 ALA A N 1
ATOM 1547 C CA . ALA A 1 201 ? -20.944 4.180 37.201 1.00 46.78 201 ALA A CA 1
ATOM 1548 C C . ALA A 1 201 ? -20.597 5.507 36.479 1.00 46.78 201 ALA A C 1
ATOM 1550 O O . ALA A 1 201 ? -19.470 5.744 36.035 1.00 46.78 201 ALA A O 1
ATOM 1551 N N . GLN A 1 202 ? -21.585 6.393 36.366 1.00 50.28 202 GLN A N 1
ATOM 1552 C CA . GLN A 1 202 ? -21.653 7.492 35.397 1.00 50.28 202 GLN A CA 1
ATOM 1553 C C . GLN A 1 202 ? -20.766 8.726 35.680 1.00 50.28 202 GLN A C 1
ATOM 1555 O O . GLN A 1 202 ? -20.901 9.731 35.004 1.00 50.28 202 GLN A O 1
ATOM 1560 N N . ARG A 1 203 ? -19.855 8.740 36.667 1.00 48.19 203 ARG A N 1
ATOM 1561 C CA . ARG A 1 203 ? -18.990 9.937 36.881 1.00 48.19 203 ARG A CA 1
ATOM 1562 C C . ARG A 1 203 ? -17.497 9.662 36.958 1.00 48.19 203 ARG A C 1
ATOM 1564 O O . ARG A 1 203 ? -16.713 10.456 36.446 1.00 48.19 203 ARG A O 1
ATOM 1571 N N . SER A 1 204 ? -17.075 8.549 37.551 1.00 50.56 204 SER A N 1
ATOM 1572 C CA . SER A 1 204 ? -15.641 8.245 37.678 1.00 50.56 204 SER A CA 1
ATOM 1573 C C . SER A 1 204 ? -15.071 7.510 36.466 1.00 50.56 204 SER A C 1
ATOM 1575 O O . SER A 1 204 ? -13.931 7.768 36.087 1.00 50.56 204 SER A O 1
ATOM 1577 N N . ALA A 1 205 ? -15.850 6.632 35.826 1.00 57.41 205 ALA A N 1
ATOM 1578 C CA . ALA A 1 205 ? -15.396 5.894 34.649 1.00 57.41 205 ALA A CA 1
ATOM 1579 C C . ALA A 1 205 ? -15.376 6.769 33.382 1.00 57.41 205 ALA A C 1
ATOM 1581 O O . ALA A 1 205 ? -14.445 6.651 32.586 1.00 57.41 205 ALA A O 1
ATOM 1582 N N . GLU A 1 206 ? -16.333 7.694 33.229 1.00 55.50 206 GLU A N 1
ATOM 1583 C CA . GLU A 1 206 ? -16.343 8.679 32.136 1.00 55.50 206 GLU A CA 1
ATOM 1584 C C . GLU A 1 206 ? -15.110 9.589 32.193 1.00 55.50 206 GLU A C 1
ATOM 1586 O O . GLU A 1 206 ? -14.386 9.709 31.208 1.00 55.50 206 GLU A O 1
ATOM 1591 N N . ALA A 1 207 ? -14.803 10.154 33.367 1.00 62.66 207 ALA A N 1
ATOM 1592 C CA . ALA A 1 207 ? -13.631 11.008 33.548 1.00 62.66 207 ALA A CA 1
ATOM 1593 C C . ALA A 1 207 ? -12.313 10.255 33.289 1.00 62.66 207 ALA A C 1
ATOM 1595 O O . ALA A 1 207 ? -11.419 10.776 32.625 1.00 62.66 207 ALA A O 1
ATOM 1596 N N . ALA A 1 208 ? -12.190 9.010 33.763 1.00 69.69 208 ALA A N 1
ATOM 1597 C CA . ALA A 1 208 ? -11.001 8.193 33.523 1.00 69.69 208 ALA A CA 1
ATOM 1598 C C . ALA A 1 208 ? -10.851 7.783 32.044 1.00 69.69 208 ALA A C 1
ATOM 1600 O O . ALA A 1 208 ? -9.738 7.775 31.515 1.00 69.69 208 ALA A O 1
ATOM 1601 N N . THR A 1 209 ? -11.960 7.476 31.363 1.00 70.19 209 THR A N 1
ATOM 1602 C CA . THR A 1 209 ? -11.963 7.119 29.935 1.00 70.19 209 THR A CA 1
ATOM 1603 C C . THR A 1 209 ? -11.648 8.329 29.063 1.00 70.19 209 THR A C 1
ATOM 1605 O O . THR A 1 209 ? -10.864 8.207 28.124 1.00 70.19 209 THR A O 1
ATOM 1608 N N . GLU A 1 210 ? -12.161 9.509 29.412 1.00 72.69 210 GLU A N 1
ATOM 1609 C CA . GLU A 1 210 ? -11.853 10.752 28.706 1.00 72.69 210 GLU A CA 1
ATOM 1610 C C . GLU A 1 210 ? -10.385 11.161 28.889 1.00 72.69 210 GLU A C 1
ATOM 1612 O O . GLU A 1 210 ? -9.719 11.500 27.914 1.00 72.69 210 GLU A O 1
ATOM 1617 N N . ILE A 1 211 ? -9.823 11.025 30.097 1.00 78.94 211 ILE A N 1
ATOM 1618 C CA . ILE A 1 211 ? -8.382 11.228 30.324 1.00 78.94 211 ILE A CA 1
ATOM 1619 C C . ILE A 1 211 ? -7.560 10.231 29.499 1.00 78.94 211 ILE A C 1
ATOM 1621 O O . ILE A 1 211 ? -6.600 10.625 28.841 1.00 78.94 211 ILE A O 1
ATOM 1625 N N . LYS A 1 212 ? -7.942 8.948 29.474 1.00 82.06 212 LYS A N 1
ATOM 1626 C CA . LYS A 1 212 ? -7.255 7.931 28.663 1.00 82.06 212 LYS A CA 1
ATOM 1627 C C . LYS A 1 212 ? -7.310 8.263 27.170 1.00 82.06 212 LYS A C 1
ATOM 1629 O O . LYS A 1 212 ? -6.302 8.112 26.482 1.00 82.06 212 LYS A O 1
ATOM 1634 N N . ARG A 1 213 ? -8.457 8.738 26.677 1.00 88.50 213 ARG A N 1
ATOM 1635 C CA . ARG A 1 213 ? -8.643 9.175 25.289 1.00 88.50 213 ARG A CA 1
ATOM 1636 C C . ARG A 1 213 ? -7.763 10.383 24.971 1.00 88.50 213 ARG A C 1
ATOM 1638 O O . ARG A 1 213 ? -7.015 10.336 24.004 1.00 88.50 213 ARG A O 1
ATOM 1645 N N . LEU A 1 214 ? -7.767 11.412 25.821 1.00 90.44 214 LEU A N 1
ATOM 1646 C CA . LEU A 1 214 ? -6.929 12.606 25.660 1.00 90.44 214 LEU A CA 1
ATOM 1647 C C . LEU A 1 214 ? -5.430 12.288 25.718 1.00 90.44 214 LEU A C 1
ATOM 1649 O O . LEU A 1 214 ? -4.654 12.872 24.962 1.00 90.44 214 LEU A O 1
ATOM 1653 N N . ILE A 1 215 ? -5.012 11.351 26.572 1.00 89.12 215 ILE A N 1
ATOM 1654 C CA . ILE A 1 215 ? -3.626 10.870 26.615 1.00 89.12 215 ILE A CA 1
ATOM 1655 C C . ILE A 1 215 ? -3.291 10.125 25.325 1.00 89.12 215 ILE A C 1
ATOM 1657 O O . ILE A 1 215 ? -2.254 10.401 24.735 1.00 89.12 215 ILE A O 1
ATOM 1661 N N . SER A 1 216 ? -4.160 9.227 24.857 1.00 92.75 216 SER A N 1
ATOM 1662 C CA . SER A 1 216 ? -3.939 8.494 23.605 1.00 92.75 216 SER A CA 1
ATOM 1663 C C . SER A 1 216 ? -3.842 9.440 22.405 1.00 92.75 216 SER A C 1
ATOM 1665 O O . SER A 1 216 ? -2.932 9.303 21.591 1.00 92.75 216 SER A O 1
ATOM 1667 N N . ASP A 1 217 ? -4.721 10.442 22.332 1.00 92.06 217 ASP A N 1
ATOM 1668 C CA . ASP A 1 217 ? -4.679 11.489 21.308 1.00 92.06 217 ASP A CA 1
ATOM 1669 C C . ASP A 1 217 ? -3.391 12.322 21.419 1.00 92.06 217 ASP A C 1
ATOM 1671 O O . ASP A 1 217 ? -2.777 12.664 20.410 1.00 92.06 217 ASP A O 1
ATOM 1675 N N . SER A 1 218 ? -2.950 12.635 22.641 1.00 92.38 218 SER A N 1
ATOM 1676 C CA . SER A 1 218 ? -1.708 13.381 22.878 1.00 92.38 218 SER A CA 1
ATOM 1677 C C . SER A 1 218 ? -0.475 12.570 22.488 1.00 92.38 218 SER A C 1
ATOM 1679 O O . SER A 1 218 ? 0.420 13.116 21.855 1.00 92.38 218 SER A O 1
ATOM 1681 N N . VAL A 1 219 ? -0.439 11.271 22.796 1.00 95.06 219 VAL A N 1
ATOM 1682 C CA . VAL A 1 219 ? 0.642 10.363 22.386 1.00 95.06 219 VAL A CA 1
ATOM 1683 C C . VAL A 1 219 ? 0.691 10.255 20.866 1.00 95.06 219 VAL A C 1
ATOM 1685 O O . VAL A 1 219 ? 1.766 10.399 20.299 1.00 95.06 219 VAL A O 1
ATOM 1688 N N . ALA A 1 220 ? -0.455 10.105 20.196 1.00 91.50 220 ALA A N 1
ATOM 1689 C CA . ALA A 1 220 ? -0.511 10.079 18.735 1.00 91.50 220 ALA A CA 1
ATOM 1690 C C . ALA A 1 220 ? -0.011 11.395 18.109 1.00 91.50 220 ALA A C 1
ATOM 1692 O O . ALA A 1 220 ? 0.716 11.382 17.117 1.00 91.50 220 ALA A O 1
ATOM 1693 N N . ARG A 1 221 ? -0.349 12.546 18.707 1.00 92.69 221 ARG A N 1
ATOM 1694 C CA . ARG A 1 221 ? 0.173 13.853 18.269 1.00 92.69 221 ARG A CA 1
ATOM 1695 C C . ARG A 1 221 ? 1.670 14.000 18.520 1.00 92.69 221 ARG A C 1
ATOM 1697 O O . ARG A 1 221 ? 2.358 14.568 17.678 1.00 92.69 221 ARG A O 1
ATOM 1704 N N . VAL A 1 222 ? 2.172 13.512 19.654 1.00 95.75 222 VAL A N 1
ATOM 1705 C CA . VAL A 1 222 ? 3.607 13.518 19.967 1.00 95.75 222 VAL A CA 1
ATOM 1706 C C . VAL A 1 222 ? 4.363 12.621 18.994 1.00 95.75 222 VAL A C 1
ATOM 1708 O O . VAL A 1 222 ? 5.378 13.056 18.473 1.00 95.75 222 VAL A O 1
ATOM 1711 N N . ASP A 1 223 ? 3.853 11.433 18.680 1.00 92.56 223 ASP A N 1
ATOM 1712 C CA . ASP A 1 223 ? 4.472 10.508 17.724 1.00 92.56 223 ASP A CA 1
ATOM 1713 C C . ASP A 1 223 ? 4.507 11.091 16.299 1.00 92.56 223 ASP A C 1
ATOM 1715 O O . ASP A 1 223 ? 5.544 11.094 15.628 1.00 92.56 223 ASP A O 1
ATOM 1719 N N . GLY A 1 224 ? 3.405 11.725 15.880 1.00 94.06 224 GLY A N 1
ATOM 1720 C CA . GLY A 1 224 ? 3.369 12.520 14.652 1.00 94.06 224 GLY A CA 1
ATOM 1721 C C . GLY A 1 224 ? 4.380 13.675 14.671 1.00 94.06 224 GLY A C 1
ATOM 1722 O O . GLY A 1 224 ? 5.079 13.905 13.687 1.00 94.06 224 GLY A O 1
ATOM 1723 N N . GLY A 1 225 ? 4.519 14.367 15.806 1.00 94.75 225 GLY A N 1
ATOM 1724 C CA . GLY A 1 225 ? 5.503 15.434 15.997 1.00 94.75 225 GLY A CA 1
ATOM 1725 C C . GLY A 1 225 ? 6.954 14.945 15.975 1.00 94.75 225 GLY A C 1
ATOM 1726 O O . GLY A 1 225 ? 7.808 15.608 15.392 1.00 94.75 225 GLY A O 1
ATOM 1727 N N . VAL A 1 226 ? 7.239 13.774 16.552 1.00 96.25 226 VAL A N 1
ATOM 1728 C CA . VAL A 1 226 ? 8.560 13.125 16.509 1.00 96.25 226 VAL A CA 1
ATOM 1729 C C . VAL A 1 226 ? 8.914 12.748 15.073 1.00 96.25 226 VAL A C 1
ATOM 1731 O O . VAL A 1 226 ? 10.042 12.982 14.642 1.00 96.25 226 VAL A O 1
ATOM 1734 N N . THR A 1 227 ? 7.949 12.234 14.309 1.00 94.19 227 THR A N 1
ATOM 1735 C CA . THR A 1 227 ? 8.141 11.929 12.884 1.00 94.19 227 THR A CA 1
ATOM 1736 C C . THR A 1 227 ? 8.440 13.197 12.083 1.00 94.19 227 THR A C 1
ATOM 1738 O O . THR A 1 227 ? 9.438 13.240 11.367 1.00 94.19 227 THR A O 1
ATOM 1741 N N . LEU A 1 228 ? 7.663 14.267 12.281 1.00 94.44 228 LEU A N 1
ATOM 1742 C CA . LEU A 1 228 ? 7.897 15.555 11.622 1.00 94.44 228 LEU A CA 1
ATOM 1743 C C . LEU A 1 228 ? 9.272 16.149 11.986 1.00 94.44 228 LEU A C 1
ATOM 1745 O O . LEU A 1 228 ? 9.976 16.683 11.132 1.00 94.44 228 LEU A O 1
ATOM 1749 N N . ALA A 1 229 ? 9.686 16.032 13.251 1.00 95.88 229 ALA A N 1
ATOM 1750 C CA . ALA A 1 229 ? 11.005 16.470 13.704 1.00 95.88 229 ALA A CA 1
ATOM 1751 C C . ALA A 1 229 ? 12.136 15.641 13.074 1.00 95.88 229 ALA A C 1
ATOM 1753 O O . ALA A 1 229 ? 13.186 16.190 12.744 1.00 95.88 229 ALA A O 1
ATOM 1754 N N . LYS A 1 230 ? 11.921 14.336 12.865 1.00 94.38 230 LYS A N 1
ATOM 1755 C CA . LYS A 1 230 ? 12.866 13.459 12.165 1.00 94.38 230 LYS A CA 1
ATOM 1756 C C . LYS A 1 230 ? 13.008 13.849 10.692 1.00 94.38 230 LYS A C 1
ATOM 1758 O O . LYS A 1 230 ? 14.133 13.957 10.213 1.00 94.38 230 LYS A O 1
ATOM 1763 N N . GLU A 1 231 ? 11.901 14.112 10.000 1.00 94.50 231 GLU A N 1
ATOM 1764 C CA . GLU A 1 231 ? 11.901 14.587 8.605 1.00 94.50 231 GLU A CA 1
ATOM 1765 C C . GLU A 1 231 ? 12.585 15.955 8.464 1.00 94.50 231 GLU A C 1
ATOM 1767 O O . GLU A 1 231 ? 13.419 16.156 7.576 1.00 94.50 231 GLU A O 1
ATOM 1772 N N . ALA A 1 232 ? 12.304 16.883 9.384 1.00 94.94 232 ALA A N 1
ATOM 1773 C CA . ALA A 1 232 ? 13.003 18.163 9.452 1.00 94.94 232 ALA A CA 1
ATOM 1774 C C . ALA A 1 232 ? 14.507 17.965 9.703 1.00 94.94 232 ALA A C 1
ATOM 1776 O O . ALA A 1 232 ? 15.335 18.603 9.056 1.00 94.94 232 ALA A O 1
ATOM 1777 N N . GLY A 1 233 ? 14.873 17.039 10.594 1.00 96.19 233 GLY A N 1
ATOM 1778 C CA . GLY A 1 233 ? 16.260 16.660 10.851 1.00 96.19 233 GLY A CA 1
ATOM 1779 C C . GLY A 1 233 ? 16.964 16.137 9.600 1.00 96.19 233 GLY A C 1
ATOM 1780 O O . GLY A 1 233 ? 18.081 16.563 9.312 1.00 96.19 233 GLY A O 1
ATOM 1781 N N . GLN A 1 234 ? 16.311 15.274 8.820 1.00 96.50 234 GLN A N 1
ATOM 1782 C CA . GLN A 1 234 ? 16.854 14.770 7.558 1.00 96.50 234 GLN A CA 1
ATOM 1783 C C . GLN A 1 234 ? 17.034 15.893 6.525 1.00 96.50 234 GLN A C 1
ATOM 1785 O O . GLN A 1 234 ? 18.105 16.010 5.935 1.00 96.50 234 GLN A O 1
ATOM 1790 N N . SER A 1 235 ? 16.046 16.779 6.387 1.00 94.81 235 SER A N 1
ATOM 1791 C CA . SER A 1 235 ? 16.139 17.944 5.493 1.00 94.81 235 SER A CA 1
ATOM 1792 C C . SER A 1 235 ? 17.319 18.849 5.864 1.00 94.81 235 SER A C 1
ATOM 1794 O O . SER A 1 235 ? 18.043 19.333 4.998 1.00 94.81 235 SER A O 1
ATOM 1796 N N . MET A 1 236 ? 17.574 19.044 7.162 1.00 94.56 236 MET A N 1
ATOM 1797 C CA . MET A 1 236 ? 18.738 19.804 7.627 1.00 94.56 236 MET A CA 1
ATOM 1798 C C . MET A 1 236 ? 20.067 19.114 7.283 1.00 94.56 236 MET A C 1
ATOM 1800 O O . MET A 1 236 ? 21.025 19.806 6.942 1.00 94.56 236 MET A O 1
ATOM 1804 N N . HIS A 1 237 ? 20.136 17.778 7.315 1.00 96.19 237 HIS A N 1
ATOM 1805 C CA . HIS A 1 237 ? 21.330 17.044 6.871 1.00 96.19 237 HIS A CA 1
ATOM 1806 C C . HIS A 1 237 ? 21.568 17.209 5.365 1.00 96.19 237 HIS A C 1
ATOM 1808 O O . HIS A 1 237 ? 22.699 17.467 4.953 1.00 96.19 237 HIS A O 1
ATOM 1814 N N . GLU A 1 238 ? 20.514 17.133 4.551 1.00 96.44 238 GLU A N 1
ATOM 1815 C CA . GLU A 1 238 ? 20.596 17.360 3.101 1.00 96.44 238 GLU A CA 1
ATOM 1816 C C . GLU A 1 238 ? 21.059 18.789 2.771 1.00 96.44 238 GLU A C 1
ATOM 1818 O O . GLU A 1 238 ? 21.886 18.994 1.877 1.00 96.44 238 GLU A O 1
ATOM 1823 N N . ILE A 1 239 ? 20.600 19.783 3.541 1.00 95.62 239 ILE A N 1
ATOM 1824 C CA . ILE A 1 239 ? 21.060 21.172 3.426 1.00 95.62 239 ILE A CA 1
ATOM 1825 C C . ILE A 1 239 ? 22.557 21.280 3.745 1.00 95.62 239 ILE A C 1
ATOM 1827 O O . ILE A 1 239 ? 23.299 21.893 2.977 1.00 95.62 239 ILE A O 1
ATOM 1831 N N . VAL A 1 240 ? 23.027 20.678 4.843 1.00 97.00 240 VAL A N 1
ATOM 1832 C CA . VAL A 1 240 ? 24.453 20.712 5.216 1.00 97.00 240 VAL A CA 1
ATOM 1833 C C . VAL A 1 240 ? 25.320 20.045 4.148 1.00 97.00 240 VAL A C 1
ATOM 1835 O O . VAL A 1 240 ? 26.336 20.619 3.752 1.00 97.00 240 VAL A O 1
ATOM 1838 N N . ALA A 1 241 ? 24.903 18.889 3.629 1.00 95.38 241 ALA A N 1
ATOM 1839 C CA . ALA A 1 241 ? 25.606 18.205 2.545 1.00 95.38 241 ALA A CA 1
ATOM 1840 C C . ALA A 1 241 ? 25.674 19.071 1.272 1.00 95.38 241 ALA A C 1
ATOM 1842 O O . ALA A 1 241 ? 26.734 19.205 0.658 1.00 95.38 241 ALA A O 1
ATOM 1843 N N . SER A 1 242 ? 24.574 19.742 0.919 1.00 96.50 242 SER A N 1
ATOM 1844 C CA . SER A 1 242 ? 24.530 20.669 -0.220 1.00 96.50 242 SER A CA 1
ATOM 1845 C C . SER A 1 242 ? 25.491 21.850 -0.035 1.00 96.50 242 SER A C 1
ATOM 1847 O O . SER A 1 242 ? 26.199 22.231 -0.967 1.00 96.50 242 SER A O 1
ATOM 1849 N N . PHE A 1 243 ? 25.584 22.409 1.177 1.00 96.19 243 PHE A N 1
ATOM 1850 C CA . PHE A 1 243 ? 26.551 23.469 1.477 1.00 96.19 243 PHE A CA 1
ATOM 1851 C C . PHE A 1 243 ? 28.002 22.991 1.388 1.00 96.19 243 PHE A C 1
ATOM 1853 O O . PHE A 1 243 ? 28.849 23.737 0.898 1.00 96.19 243 PHE A O 1
ATOM 1860 N N . GLN A 1 244 ? 28.298 21.760 1.812 1.00 94.12 244 GLN A N 1
ATOM 1861 C CA . GLN A 1 244 ? 29.633 21.171 1.663 1.00 94.12 244 GLN A CA 1
ATOM 1862 C C . GLN A 1 244 ? 30.015 21.010 0.187 1.00 94.12 244 GLN A C 1
ATOM 1864 O O . GLN A 1 244 ? 31.145 21.320 -0.190 1.00 94.12 244 GLN A O 1
ATOM 1869 N N . GLN A 1 245 ? 29.068 20.615 -0.667 1.00 95.69 245 GLN A N 1
ATOM 1870 C CA . GLN A 1 245 ? 29.291 20.533 -2.110 1.00 95.69 245 GLN A CA 1
ATOM 1871 C C . GLN A 1 245 ? 29.578 21.911 -2.723 1.00 95.69 245 GLN A C 1
ATOM 1873 O O . GLN A 1 245 ? 30.531 22.065 -3.486 1.00 95.69 245 GLN A O 1
ATOM 1878 N N . VAL A 1 246 ? 28.793 22.932 -2.361 1.00 97.06 246 VAL A N 1
ATOM 1879 C CA . VAL A 1 246 ? 29.028 24.311 -2.821 1.00 97.06 246 VAL A CA 1
ATOM 1880 C C . VAL A 1 246 ? 30.389 24.824 -2.345 1.00 97.06 246 VAL A C 1
ATOM 1882 O O . VAL A 1 246 ? 31.109 25.444 -3.125 1.00 97.06 246 VAL A O 1
ATOM 1885 N N . ALA A 1 247 ? 30.774 24.540 -1.098 1.00 94.38 247 ALA A N 1
ATOM 1886 C CA . ALA A 1 247 ? 32.088 24.905 -0.579 1.00 94.38 247 ALA A CA 1
ATOM 1887 C C . ALA A 1 247 ? 33.225 24.260 -1.392 1.00 94.38 247 ALA A C 1
ATOM 1889 O O . ALA A 1 247 ? 34.183 24.950 -1.737 1.00 94.38 247 ALA A O 1
ATOM 1890 N N . GLY A 1 248 ? 33.083 22.982 -1.766 1.00 96.12 248 GLY A N 1
ATOM 1891 C CA . GLY A 1 248 ? 34.029 22.288 -2.645 1.00 96.12 248 GLY A CA 1
ATOM 1892 C C . GLY A 1 248 ? 34.163 22.952 -4.017 1.00 96.12 248 GLY A C 1
ATOM 1893 O O . GLY A 1 248 ? 35.275 23.248 -4.449 1.00 96.12 248 GLY A O 1
ATOM 1894 N N . LEU A 1 249 ? 33.040 23.296 -4.658 1.00 95.44 249 LEU A N 1
ATOM 1895 C CA . LEU A 1 249 ? 33.046 24.008 -5.943 1.00 95.44 249 LEU A CA 1
ATOM 1896 C C . LEU A 1 249 ? 33.755 25.366 -5.852 1.00 95.44 249 LEU A C 1
ATOM 1898 O O . LEU A 1 249 ? 34.481 25.745 -6.766 1.00 95.44 249 LEU A O 1
ATOM 1902 N N . VAL A 1 250 ? 33.584 26.103 -4.750 1.00 94.75 250 VAL A N 1
ATOM 1903 C CA . VAL A 1 250 ? 34.296 27.374 -4.537 1.00 94.75 250 VAL A CA 1
ATOM 1904 C C . VAL A 1 250 ? 35.806 27.149 -4.419 1.00 94.75 250 VAL A C 1
ATOM 1906 O O . VAL A 1 250 ? 36.576 27.954 -4.942 1.00 94.75 250 VAL A O 1
ATOM 1909 N N . THR A 1 251 ? 36.244 26.062 -3.776 1.00 97.00 251 THR A N 1
ATOM 1910 C CA . THR A 1 251 ? 37.665 25.689 -3.727 1.00 97.00 251 THR A CA 1
ATOM 1911 C C . THR A 1 251 ? 38.206 25.343 -5.116 1.00 97.00 251 THR A C 1
ATOM 1913 O O . THR A 1 251 ? 39.232 25.894 -5.507 1.00 97.00 251 THR A O 1
ATOM 1916 N N . GLU A 1 252 ? 37.492 24.530 -5.898 1.00 97.31 252 GLU A N 1
ATOM 1917 C CA . GLU A 1 252 ? 37.886 24.189 -7.275 1.00 97.31 252 GLU A CA 1
ATOM 1918 C C . GLU A 1 252 ? 37.953 25.428 -8.182 1.00 97.31 252 GLU A C 1
ATOM 1920 O O . GLU A 1 252 ? 38.911 25.598 -8.936 1.00 97.31 252 GLU A O 1
ATOM 1925 N N . ILE A 1 253 ? 36.983 26.344 -8.073 1.00 96.00 253 ILE A N 1
ATOM 1926 C CA . ILE A 1 253 ? 36.995 27.622 -8.803 1.00 96.00 253 ILE A CA 1
ATOM 1927 C C . ILE A 1 253 ? 38.194 28.475 -8.382 1.00 96.00 253 ILE A C 1
ATOM 1929 O O . ILE A 1 253 ? 38.817 29.111 -9.233 1.00 96.00 253 ILE A O 1
ATOM 1933 N N . ALA A 1 254 ? 38.528 28.513 -7.090 1.00 95.81 254 ALA A N 1
ATOM 1934 C CA . ALA A 1 254 ? 39.67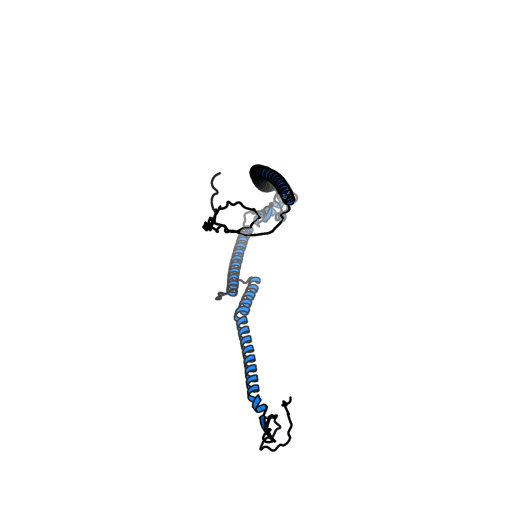7 29.267 -6.596 1.00 95.81 254 ALA A CA 1
ATOM 1935 C C . ALA A 1 254 ? 41.003 28.701 -7.133 1.00 95.81 254 ALA A C 1
ATOM 1937 O O . ALA A 1 254 ? 41.885 29.475 -7.512 1.00 95.81 254 ALA A O 1
ATOM 1938 N N . ASP A 1 255 ? 41.134 27.376 -7.216 1.00 97.56 255 ASP A N 1
ATOM 1939 C CA . ASP A 1 255 ? 42.310 26.713 -7.787 1.00 97.56 255 ASP A CA 1
ATOM 1940 C C . ASP A 1 255 ? 42.416 26.943 -9.297 1.00 97.56 255 ASP A C 1
ATOM 1942 O O . ASP A 1 255 ? 43.456 27.407 -9.771 1.00 97.56 255 ASP A O 1
ATOM 1946 N N . ALA A 1 256 ? 41.318 26.762 -10.034 1.00 97.19 256 ALA A N 1
ATOM 1947 C CA . ALA A 1 256 ? 41.257 27.062 -11.463 1.00 97.19 256 ALA A CA 1
ATOM 1948 C C . ALA A 1 256 ? 41.551 28.546 -11.755 1.00 97.19 256 ALA A C 1
ATOM 1950 O O . ALA A 1 256 ? 42.259 28.869 -12.706 1.00 97.19 256 ALA A O 1
ATOM 1951 N N . SER A 1 257 ? 41.068 29.466 -10.912 1.00 97.25 257 SER A N 1
ATOM 1952 C CA . SER A 1 257 ? 41.327 30.908 -11.054 1.00 97.25 257 SER A CA 1
ATOM 1953 C C . SER A 1 257 ? 42.801 31.251 -10.831 1.00 97.25 257 SER A C 1
ATOM 1955 O O . SER A 1 257 ? 43.346 32.125 -11.514 1.00 97.25 257 SER A O 1
ATOM 1957 N N . ARG A 1 258 ? 43.472 30.566 -9.893 1.00 96.56 258 ARG A N 1
ATOM 1958 C CA . ARG A 1 258 ? 44.921 30.707 -9.687 1.00 96.56 258 ARG A CA 1
ATOM 1959 C C . ARG A 1 258 ? 45.701 30.201 -10.896 1.00 96.56 258 ARG A C 1
ATOM 1961 O O . ARG A 1 258 ? 46.561 30.927 -11.389 1.00 96.56 258 ARG A O 1
ATOM 1968 N N . GLU A 1 259 ? 45.365 29.018 -11.406 1.00 96.44 259 GLU A N 1
ATOM 1969 C CA . GLU A 1 259 ? 45.996 28.448 -12.603 1.00 96.44 259 GLU A CA 1
ATOM 1970 C C . GLU A 1 259 ? 45.792 29.345 -13.832 1.00 96.44 259 GLU A C 1
ATOM 1972 O O . GLU A 1 259 ? 46.746 29.666 -14.541 1.00 96.44 259 GLU A O 1
ATOM 1977 N N . GLN A 1 260 ? 44.571 29.842 -14.037 1.00 97.12 260 GLN A N 1
ATOM 1978 C CA . GLN A 1 260 ? 44.256 30.763 -15.123 1.00 97.12 260 GLN A CA 1
ATOM 1979 C C . GLN A 1 260 ? 45.039 32.074 -15.001 1.00 97.12 260 GLN A C 1
ATOM 1981 O O . GLN A 1 260 ? 45.528 32.584 -16.005 1.00 97.12 260 GLN A O 1
ATOM 1986 N N . SER A 1 261 ? 45.210 32.603 -13.786 1.00 97.06 261 SER A N 1
ATOM 1987 C CA . SER A 1 261 ? 46.015 33.809 -13.552 1.00 97.06 261 SER A CA 1
ATOM 1988 C C . SER A 1 261 ? 47.483 33.588 -13.934 1.00 97.06 261 SER A C 1
ATOM 1990 O O . SER A 1 261 ? 48.082 34.440 -14.592 1.00 97.06 261 SER A O 1
ATOM 1992 N N . THR A 1 262 ? 48.054 32.427 -13.591 1.00 95.75 262 THR A N 1
ATOM 1993 C CA . THR A 1 262 ? 49.402 32.035 -14.036 1.00 95.75 262 THR A CA 1
ATOM 1994 C C . THR A 1 262 ? 49.474 31.880 -15.558 1.00 95.75 262 THR A C 1
ATOM 1996 O O . THR A 1 262 ? 50.409 32.389 -16.175 1.00 95.75 262 THR A O 1
ATOM 1999 N N . GLY A 1 263 ? 48.474 31.250 -16.181 1.00 95.31 263 GLY A N 1
ATOM 2000 C CA . GLY A 1 263 ? 48.390 31.120 -17.637 1.00 95.31 263 GLY A CA 1
ATOM 2001 C C . GLY A 1 263 ? 48.296 32.472 -18.353 1.00 95.31 263 GLY A C 1
ATOM 2002 O O . GLY A 1 263 ? 48.980 32.691 -19.349 1.00 95.31 263 GLY A O 1
ATOM 2003 N N . ILE A 1 264 ? 47.522 33.422 -17.819 1.00 95.69 264 ILE A N 1
ATOM 2004 C CA . ILE A 1 264 ? 47.427 34.788 -18.358 1.00 95.69 264 ILE A CA 1
ATOM 2005 C C . ILE A 1 264 ? 48.776 35.509 -18.261 1.00 95.69 264 ILE A C 1
ATOM 2007 O O . ILE A 1 264 ? 49.160 36.190 -19.211 1.00 95.69 264 ILE A O 1
ATOM 2011 N N . ALA A 1 265 ? 49.519 35.341 -17.163 1.00 95.38 265 ALA A N 1
ATOM 2012 C CA . ALA A 1 265 ? 50.853 35.928 -17.033 1.00 95.38 265 ALA A CA 1
ATOM 2013 C C . ALA A 1 265 ? 51.815 35.404 -18.118 1.00 95.38 265 ALA A C 1
ATOM 2015 O O . ALA A 1 265 ? 52.501 36.198 -18.759 1.00 95.38 265 ALA A O 1
ATOM 2016 N N . GLN A 1 266 ? 51.795 34.095 -18.392 1.00 95.31 266 GLN A N 1
ATOM 2017 C CA . GLN A 1 266 ? 52.598 33.477 -19.458 1.00 95.31 266 GLN A CA 1
ATOM 2018 C C . GLN A 1 266 ? 52.187 33.959 -20.855 1.00 95.31 266 GLN A C 1
ATOM 2020 O O . GLN A 1 266 ? 53.039 34.249 -21.693 1.00 95.31 266 GLN A O 1
ATOM 2025 N N . VAL A 1 267 ? 50.882 34.081 -21.115 1.00 96.38 267 VAL A N 1
ATOM 2026 C CA . VAL A 1 267 ? 50.380 34.634 -22.382 1.00 96.38 267 VAL A CA 1
ATOM 2027 C C . VAL A 1 267 ? 50.826 36.085 -22.549 1.00 96.38 267 VAL A C 1
ATOM 2029 O O . VAL A 1 267 ? 51.275 36.460 -23.628 1.00 96.38 267 VAL A O 1
ATOM 2032 N N . SER A 1 268 ? 50.750 36.898 -21.493 1.00 94.44 268 SER A N 1
ATOM 2033 C CA . SER A 1 268 ? 51.204 38.290 -21.534 1.00 94.44 268 SER A CA 1
ATOM 2034 C C . SER A 1 268 ? 52.698 38.397 -21.847 1.00 94.44 268 SER A C 1
ATOM 2036 O O . SER A 1 268 ? 53.092 39.272 -22.614 1.00 94.44 268 SER A O 1
ATOM 2038 N N . GLU A 1 269 ? 53.526 37.513 -21.288 1.00 96.69 269 GLU A N 1
ATOM 2039 C CA . GLU A 1 269 ? 54.959 37.447 -21.592 1.00 96.69 269 GLU A CA 1
ATOM 2040 C C . GLU A 1 269 ? 55.209 37.086 -23.062 1.00 96.69 269 GLU A C 1
ATOM 2042 O O . GLU A 1 269 ? 55.953 37.782 -23.754 1.00 96.69 269 GLU A O 1
ATOM 2047 N N . ALA A 1 270 ? 54.515 36.067 -23.575 1.00 95.19 270 ALA A N 1
ATOM 2048 C CA . ALA A 1 270 ? 54.614 35.674 -24.977 1.00 95.19 270 ALA A CA 1
ATOM 2049 C C . ALA A 1 270 ? 54.174 36.798 -25.934 1.00 95.19 270 ALA A C 1
ATOM 2051 O O . ALA A 1 270 ? 54.804 37.002 -26.971 1.00 95.19 270 ALA A O 1
ATOM 2052 N N . VAL A 1 271 ? 53.126 37.554 -25.586 1.00 95.69 271 VAL A N 1
ATOM 2053 C CA . VAL A 1 271 ? 52.665 38.708 -26.376 1.00 95.69 271 VAL A CA 1
ATOM 2054 C C . VAL A 1 271 ? 53.713 39.822 -26.390 1.00 95.69 271 VAL A C 1
ATOM 2056 O O . VAL A 1 271 ? 53.973 40.375 -27.454 1.00 95.69 271 VAL A O 1
ATOM 2059 N N . MET A 1 272 ? 54.364 40.118 -25.259 1.00 96.00 272 MET A N 1
ATOM 2060 C CA . MET A 1 272 ? 55.463 41.095 -25.224 1.00 96.00 272 MET A CA 1
ATOM 2061 C C . MET A 1 272 ? 56.661 40.644 -26.068 1.00 96.00 272 MET A C 1
ATOM 2063 O O . MET A 1 272 ? 57.246 41.449 -26.784 1.00 96.00 272 MET A O 1
ATOM 2067 N N . GLN A 1 273 ? 57.004 39.354 -26.039 1.00 95.06 273 GLN A N 1
ATOM 2068 C CA . GLN A 1 273 ? 58.080 38.817 -26.873 1.00 95.06 273 GLN A CA 1
ATOM 2069 C C . GLN A 1 273 ? 57.731 38.865 -28.369 1.00 95.06 273 GLN A C 1
ATOM 2071 O O . GLN A 1 273 ? 58.584 39.166 -29.204 1.00 95.06 273 GLN A O 1
ATOM 2076 N N . MET A 1 274 ? 56.474 38.582 -28.724 1.00 93.44 274 MET A N 1
ATOM 2077 C CA . MET A 1 274 ? 55.992 38.755 -30.095 1.00 93.44 274 MET A CA 1
ATOM 2078 C C . MET A 1 274 ? 56.035 40.220 -30.533 1.00 93.44 274 MET A C 1
ATOM 2080 O O . MET A 1 274 ? 56.373 40.483 -31.688 1.00 93.44 274 MET A O 1
ATOM 2084 N N . ASP A 1 275 ? 55.723 41.161 -29.641 1.00 96.00 275 ASP A N 1
ATOM 2085 C CA . ASP A 1 275 ? 55.835 42.592 -29.927 1.00 96.00 275 ASP A CA 1
ATOM 2086 C C . ASP A 1 275 ? 57.292 42.991 -30.209 1.00 96.00 275 ASP A C 1
ATOM 2088 O O . ASP A 1 275 ? 57.557 43.612 -31.236 1.00 96.00 275 ASP A O 1
ATOM 2092 N N . ASP A 1 276 ? 58.252 42.529 -29.400 1.00 96.19 276 ASP A N 1
ATOM 2093 C CA . ASP A 1 276 ? 59.688 42.787 -29.604 1.00 96.19 276 ASP A CA 1
ATOM 2094 C C . ASP A 1 276 ? 60.184 42.285 -30.973 1.00 96.19 276 ASP A C 1
ATOM 2096 O O . ASP A 1 276 ? 60.764 43.041 -31.756 1.00 96.19 276 ASP A O 1
ATOM 2100 N N . VAL A 1 277 ? 59.856 41.039 -31.336 1.00 95.06 277 VAL A N 1
ATOM 2101 C CA . VAL A 1 277 ? 60.200 40.482 -32.658 1.00 95.06 277 VAL A CA 1
ATOM 2102 C C . VAL A 1 277 ? 59.498 41.244 -33.785 1.00 95.06 277 VAL A C 1
ATOM 2104 O O . VAL A 1 277 ? 60.076 41.448 -34.854 1.00 95.06 277 VAL A O 1
ATOM 2107 N N . THR A 1 278 ? 58.259 41.691 -33.574 1.00 94.38 278 THR A N 1
ATOM 2108 C CA . THR A 1 278 ? 57.516 42.477 -34.571 1.00 94.38 278 THR A CA 1
ATOM 2109 C C . THR A 1 278 ? 58.165 43.844 -34.788 1.00 94.38 278 THR A C 1
ATOM 2111 O O . THR A 1 278 ? 58.341 44.260 -35.937 1.00 94.38 278 THR A O 1
ATOM 2114 N N . GLN A 1 279 ? 58.595 44.514 -33.717 1.00 96.25 279 GLN A N 1
ATOM 2115 C CA . GLN A 1 279 ? 59.335 45.774 -33.792 1.00 96.25 279 GLN A CA 1
ATOM 2116 C C . GLN A 1 279 ? 60.702 45.586 -34.458 1.00 96.25 279 GLN A C 1
ATOM 2118 O O . GLN A 1 279 ? 61.073 46.368 -35.336 1.00 96.25 279 GLN A O 1
ATOM 2123 N N . GLN A 1 280 ? 61.424 44.517 -34.116 1.00 95.44 280 GLN A N 1
ATOM 2124 C CA . GLN A 1 280 ? 62.696 44.183 -34.751 1.00 95.44 280 GLN A CA 1
ATOM 2125 C C . GLN A 1 280 ? 62.521 43.908 -36.249 1.00 95.44 280 GLN A C 1
ATOM 2127 O O . GLN A 1 280 ? 63.289 44.424 -37.059 1.00 95.44 280 GLN A O 1
ATOM 2132 N N . ASN A 1 281 ? 61.482 43.167 -36.644 1.00 93.62 281 ASN A N 1
ATOM 2133 C CA . ASN A 1 281 ? 61.155 42.936 -38.050 1.00 93.62 281 ASN A CA 1
ATOM 2134 C C . ASN A 1 281 ? 60.846 44.248 -38.781 1.00 93.62 281 ASN A C 1
ATOM 2136 O O . ASN A 1 281 ? 61.317 44.444 -39.900 1.00 93.62 281 ASN A O 1
ATOM 2140 N N . ALA A 1 282 ? 60.107 45.171 -38.160 1.00 94.75 282 ALA A N 1
ATOM 2141 C CA . ALA A 1 282 ? 59.848 46.486 -38.744 1.00 94.75 282 ALA A CA 1
ATOM 2142 C C . ALA A 1 282 ? 61.145 47.297 -38.934 1.00 94.75 282 ALA A C 1
ATOM 2144 O O . ALA A 1 282 ? 61.343 47.895 -39.994 1.00 94.75 282 ALA A O 1
ATOM 2145 N N . ALA A 1 283 ? 62.050 47.273 -37.950 1.00 93.56 283 ALA A N 1
ATOM 2146 C CA . ALA A 1 283 ? 63.356 47.923 -38.040 1.00 93.56 283 ALA A CA 1
ATOM 2147 C C . ALA A 1 283 ? 64.226 47.311 -39.149 1.00 93.56 283 ALA A C 1
ATOM 2149 O O . ALA A 1 283 ? 64.778 48.044 -39.969 1.00 93.56 283 ALA A O 1
ATOM 2150 N N . LEU A 1 284 ? 64.280 45.979 -39.236 1.00 94.12 284 LEU A N 1
ATOM 2151 C CA . LEU A 1 284 ? 65.003 45.258 -40.285 1.00 94.12 284 LEU A CA 1
ATOM 2152 C C . LEU A 1 284 ? 64.446 45.565 -41.679 1.00 94.12 284 LEU A C 1
ATOM 2154 O O . LEU A 1 284 ? 65.212 45.743 -42.622 1.00 94.12 284 LEU A O 1
ATOM 2158 N N . VAL A 1 285 ? 63.123 45.671 -41.827 1.00 95.56 285 VAL A N 1
ATOM 2159 C CA . VAL A 1 285 ? 62.492 46.065 -43.096 1.00 95.56 285 VAL A CA 1
ATOM 2160 C C . VAL A 1 285 ? 62.847 47.508 -43.459 1.00 95.56 285 VAL A C 1
ATOM 2162 O O . VAL A 1 285 ? 63.143 47.786 -44.621 1.00 95.56 285 VAL A O 1
ATOM 2165 N N . ALA A 1 286 ? 62.863 48.425 -42.488 1.00 92.69 286 ALA A N 1
ATOM 2166 C CA . ALA A 1 286 ? 63.274 49.807 -42.720 1.00 92.69 286 ALA A CA 1
ATOM 2167 C C . ALA A 1 286 ? 64.757 49.908 -43.122 1.00 92.69 286 ALA A C 1
ATOM 2169 O O . ALA A 1 286 ? 65.091 50.624 -44.069 1.00 92.69 286 ALA A O 1
ATOM 2170 N N . GLU A 1 287 ? 65.636 49.155 -42.458 1.00 92.50 287 GLU A N 1
ATOM 2171 C CA . GLU A 1 287 ? 67.058 49.069 -42.799 1.00 92.50 287 GLU A CA 1
ATOM 2172 C C . GLU A 1 287 ? 67.261 48.464 -44.195 1.00 92.50 287 GLU A C 1
ATOM 2174 O O . GLU A 1 287 ? 67.997 49.022 -45.011 1.00 92.50 287 GLU A O 1
ATOM 2179 N N . ALA A 1 288 ? 66.544 47.387 -44.524 1.00 92.94 288 ALA A N 1
ATOM 2180 C CA . ALA A 1 288 ? 66.575 46.775 -45.848 1.00 92.94 288 ALA A CA 1
ATOM 2181 C C . ALA A 1 288 ? 66.089 47.743 -46.940 1.00 92.94 288 ALA A C 1
ATOM 2183 O O . ALA A 1 288 ? 66.704 47.828 -48.004 1.00 92.94 288 ALA A O 1
ATOM 2184 N N . ALA A 1 289 ? 65.031 48.516 -46.678 1.00 93.44 289 ALA A N 1
ATOM 2185 C CA . ALA A 1 289 ? 64.550 49.549 -47.593 1.00 93.44 289 ALA A CA 1
ATOM 2186 C C . ALA A 1 289 ? 65.587 50.673 -47.789 1.00 93.44 289 ALA A C 1
ATOM 2188 O O . ALA A 1 289 ? 65.800 51.129 -48.916 1.00 93.44 289 ALA A O 1
ATOM 2189 N N . ALA A 1 290 ? 66.275 51.094 -46.722 1.00 93.25 290 ALA A N 1
ATOM 2190 C CA . ALA A 1 290 ? 67.348 52.085 -46.798 1.00 93.25 290 ALA A CA 1
ATOM 2191 C C . ALA A 1 290 ? 68.563 51.563 -47.587 1.00 93.25 290 ALA A C 1
ATOM 2193 O O . ALA A 1 290 ? 69.093 52.268 -48.451 1.00 93.25 290 ALA A O 1
ATOM 2194 N N . ALA A 1 291 ? 68.970 50.314 -47.348 1.00 91.69 291 ALA A N 1
ATOM 2195 C CA . ALA A 1 291 ? 70.038 49.654 -48.091 1.00 91.69 291 ALA A CA 1
ATOM 2196 C C . ALA A 1 291 ? 69.683 49.509 -49.579 1.00 91.69 291 ALA A C 1
ATOM 2198 O O . ALA A 1 291 ? 70.504 49.833 -50.438 1.00 91.69 291 ALA A O 1
ATOM 2199 N N . ALA A 1 292 ? 68.447 49.108 -49.896 1.00 94.25 292 ALA A N 1
ATOM 2200 C CA . ALA A 1 292 ? 67.955 49.024 -51.269 1.00 94.25 292 ALA A CA 1
ATOM 2201 C C . ALA A 1 292 ? 68.015 50.384 -51.984 1.00 94.25 292 ALA A C 1
ATOM 2203 O O . ALA A 1 292 ? 68.491 50.454 -53.116 1.00 94.25 292 ALA A O 1
ATOM 2204 N N . LYS A 1 293 ? 67.627 51.476 -51.308 1.00 92.94 293 LYS A N 1
ATOM 2205 C CA . LYS A 1 293 ? 67.725 52.841 -51.853 1.00 92.94 293 LYS A CA 1
ATOM 2206 C C . LYS A 1 293 ? 69.175 53.271 -52.110 1.00 92.94 293 LYS A C 1
ATOM 2208 O O . LYS A 1 293 ? 69.460 53.858 -53.150 1.00 92.94 293 LYS A O 1
ATOM 2213 N N . SER A 1 294 ? 70.098 52.954 -51.198 1.00 94.00 294 SER A N 1
ATOM 2214 C CA . SER A 1 294 ? 71.534 53.231 -51.378 1.00 94.00 294 SER A CA 1
ATOM 2215 C C . SER A 1 294 ? 72.118 52.461 -52.567 1.00 94.00 294 SER A C 1
ATOM 2217 O O . SER A 1 294 ? 72.835 53.031 -53.390 1.00 94.00 294 SER A O 1
ATOM 2219 N N . LEU A 1 295 ? 71.758 51.181 -52.717 1.00 93.38 295 LEU A N 1
ATOM 2220 C CA . LEU A 1 295 ? 72.161 50.370 -53.868 1.00 93.38 295 LEU A CA 1
ATOM 2221 C C . LEU A 1 295 ? 71.581 50.912 -55.185 1.00 93.38 295 LEU A C 1
ATOM 2223 O O . LEU A 1 295 ? 72.287 50.942 -56.192 1.00 93.38 295 LEU A O 1
ATOM 2227 N N . GLU A 1 296 ? 70.334 51.389 -55.185 1.00 92.81 296 GLU A N 1
ATOM 2228 C CA . GLU A 1 296 ? 69.711 52.046 -56.341 1.00 92.81 296 GLU A CA 1
ATOM 2229 C C . GLU A 1 296 ? 70.449 53.340 -56.734 1.00 92.81 296 GLU A C 1
ATOM 2231 O O . GLU A 1 296 ? 70.698 53.582 -57.917 1.00 92.81 296 GLU A O 1
ATOM 2236 N N . GLU A 1 297 ? 70.847 54.162 -55.760 1.00 92.81 297 GLU A N 1
ATOM 2237 C CA . GLU A 1 297 ? 71.600 55.401 -55.989 1.00 92.81 297 GLU A CA 1
ATOM 2238 C C . GLU A 1 297 ? 73.027 55.135 -56.497 1.00 92.81 297 GLU A C 1
ATOM 2240 O O . GLU A 1 297 ? 73.478 55.785 -57.448 1.00 92.81 297 GLU A O 1
ATOM 2245 N N . GLN A 1 298 ? 73.714 54.126 -55.949 1.00 91.94 298 GLN A N 1
ATOM 2246 C CA . GLN A 1 298 ? 75.018 53.675 -56.448 1.00 91.94 298 GLN A CA 1
ATOM 2247 C C . GLN A 1 298 ? 74.917 53.141 -57.882 1.00 91.94 298 GLN A C 1
ATOM 2249 O O . GLN A 1 298 ? 75.737 53.500 -58.730 1.00 91.94 298 GLN A O 1
ATOM 2254 N N . ALA A 1 299 ? 73.886 52.345 -58.185 1.00 93.00 299 ALA A N 1
ATOM 2255 C CA . ALA A 1 299 ? 73.636 51.844 -59.533 1.00 93.00 299 ALA A CA 1
ATOM 2256 C C . ALA A 1 299 ? 73.332 52.983 -60.523 1.00 93.00 299 ALA A C 1
ATOM 2258 O O . ALA A 1 299 ? 73.890 52.993 -61.622 1.00 93.00 299 ALA A O 1
ATOM 2259 N N . ARG A 1 300 ? 72.521 53.983 -60.135 1.00 92.19 300 ARG A N 1
ATOM 2260 C CA . ARG A 1 300 ? 72.283 55.198 -60.943 1.00 92.19 300 ARG A CA 1
ATOM 2261 C C . ARG A 1 300 ? 73.567 55.991 -61.185 1.00 92.19 300 ARG A C 1
ATOM 2263 O O . ARG A 1 300 ? 73.812 56.411 -62.313 1.00 92.19 300 ARG A O 1
ATOM 2270 N N . THR A 1 301 ? 74.393 56.176 -60.158 1.00 91.94 301 THR A N 1
ATOM 2271 C CA . THR A 1 301 ? 75.667 56.910 -60.259 1.00 91.94 301 THR A CA 1
ATOM 2272 C C . THR A 1 301 ? 76.654 56.198 -61.182 1.00 91.94 301 THR A C 1
ATOM 2274 O O . THR A 1 301 ? 77.291 56.831 -62.029 1.00 91.94 301 THR A O 1
ATOM 2277 N N . LEU A 1 302 ? 76.757 54.871 -61.066 1.00 87.88 302 LEU A N 1
ATOM 2278 C CA . LEU A 1 302 ? 77.603 54.065 -61.940 1.00 87.88 302 LEU A CA 1
ATOM 2279 C C . LEU A 1 302 ? 77.100 54.115 -63.389 1.00 87.88 302 LEU A C 1
ATOM 2281 O O . LEU A 1 302 ? 77.895 54.344 -64.299 1.00 87.88 302 LEU A O 1
ATOM 2285 N N . ALA A 1 303 ? 75.785 53.993 -63.603 1.00 86.81 303 ALA A N 1
ATOM 2286 C CA . ALA A 1 303 ? 75.174 54.139 -64.923 1.00 86.81 303 ALA A CA 1
ATOM 2287 C C . ALA A 1 303 ? 75.435 55.532 -65.527 1.00 86.81 303 ALA A C 1
ATOM 2289 O O . ALA A 1 303 ? 75.776 55.630 -66.705 1.00 86.81 303 ALA A O 1
ATOM 2290 N N . GLY A 1 304 ? 75.355 56.598 -64.722 1.00 86.81 304 GLY A N 1
ATOM 2291 C CA . GLY A 1 304 ? 75.690 57.964 -65.134 1.00 86.81 304 GLY A CA 1
ATOM 2292 C C . GLY A 1 304 ? 77.163 58.135 -65.514 1.00 86.81 304 GLY A C 1
ATOM 2293 O O . GLY A 1 304 ? 77.463 58.704 -66.560 1.00 86.81 304 GLY A O 1
ATOM 2294 N N . THR A 1 305 ? 78.085 57.584 -64.717 1.00 85.69 305 THR A N 1
ATOM 2295 C CA . THR A 1 305 ? 79.530 57.614 -65.013 1.00 85.69 305 THR A CA 1
ATOM 2296 C C . THR A 1 305 ? 79.848 56.888 -66.321 1.00 85.69 305 THR A C 1
ATOM 2298 O O . THR A 1 305 ? 80.590 57.407 -67.152 1.00 85.69 305 THR A O 1
ATOM 2301 N N . VAL A 1 306 ? 79.259 55.709 -66.546 1.00 84.25 306 VAL A N 1
ATOM 2302 C CA . VAL A 1 306 ? 79.449 54.950 -67.793 1.00 84.25 306 VAL A CA 1
ATOM 2303 C C . VAL A 1 306 ? 78.819 55.672 -68.989 1.00 84.25 306 VAL A C 1
ATOM 2305 O O . VAL A 1 306 ? 79.388 55.637 -70.075 1.00 84.25 306 VAL A O 1
ATOM 2308 N N . ALA A 1 307 ? 77.709 56.396 -68.801 1.00 80.38 307 ALA A N 1
ATOM 2309 C CA . ALA A 1 307 ? 77.059 57.162 -69.867 1.00 80.38 307 ALA A CA 1
ATOM 2310 C C . ALA A 1 307 ? 77.904 58.340 -70.404 1.00 80.38 307 ALA A C 1
ATOM 2312 O O . ALA A 1 307 ? 77.663 58.790 -71.526 1.00 80.38 307 ALA A O 1
ATOM 2313 N N . VAL A 1 308 ? 78.907 58.823 -69.653 1.00 78.38 308 VAL A N 1
ATOM 2314 C CA . VAL A 1 308 ? 79.882 59.823 -70.142 1.00 78.38 308 VAL A CA 1
ATOM 2315 C C . VAL A 1 308 ? 80.845 59.211 -71.165 1.00 78.38 308 VAL A C 1
ATOM 2317 O O . VAL A 1 308 ? 81.288 59.893 -72.091 1.00 78.38 308 VAL A O 1
ATOM 2320 N N . PHE A 1 309 ? 81.143 57.916 -71.043 1.00 69.88 309 PHE A N 1
ATOM 2321 C CA . PHE A 1 309 ? 81.997 57.212 -71.990 1.00 69.88 309 PHE A CA 1
ATOM 2322 C C . PHE A 1 309 ? 81.212 56.883 -73.262 1.00 69.88 309 PHE A C 1
ATOM 2324 O O . PHE A 1 309 ? 80.561 55.846 -73.380 1.00 69.88 309 PHE A O 1
ATOM 2331 N N . LYS A 1 310 ? 81.299 57.763 -74.262 1.00 62.06 310 LYS A N 1
ATOM 2332 C CA . LYS A 1 310 ? 80.906 57.419 -75.631 1.00 62.06 310 LYS A CA 1
ATOM 2333 C C . LYS A 1 310 ? 81.932 56.444 -76.205 1.00 62.06 310 LYS A C 1
ATOM 2335 O O . LYS A 1 310 ? 83.095 56.799 -76.367 1.00 62.06 310 LYS A O 1
ATOM 2340 N N . VAL A 1 311 ? 81.506 55.218 -76.495 1.00 63.06 311 VAL A N 1
ATOM 2341 C CA . VAL A 1 311 ? 82.369 54.194 -77.097 1.00 63.06 311 VAL A CA 1
ATOM 2342 C C . VAL A 1 311 ? 82.230 54.244 -78.616 1.00 63.06 311 VAL A C 1
ATOM 2344 O O . VAL A 1 311 ? 81.193 53.880 -79.166 1.00 63.06 311 VAL A O 1
ATOM 2347 N N . GLU A 1 312 ? 83.295 54.692 -79.273 1.00 52.12 312 GLU A N 1
ATOM 2348 C CA . GLU A 1 312 ? 83.508 54.653 -80.721 1.00 52.12 312 GLU A CA 1
ATOM 2349 C C . GLU A 1 312 ? 84.093 53.272 -81.082 1.00 52.12 312 GLU A C 1
ATOM 2351 O O . GLU A 1 312 ? 85.016 52.799 -80.414 1.00 52.12 312 GLU A O 1
ATOM 2356 N N . ARG A 1 313 ? 83.511 52.561 -82.058 1.00 49.09 313 ARG A N 1
ATOM 2357 C CA . ARG A 1 313 ? 83.897 51.180 -82.406 1.00 49.09 313 ARG A CA 1
ATOM 2358 C C . ARG A 1 313 ? 84.427 51.086 -83.834 1.00 49.09 313 ARG A C 1
ATOM 2360 O O . ARG A 1 313 ? 83.753 51.576 -84.734 1.00 49.09 313 ARG A O 1
ATOM 2367 N N . ASP A 1 314 ? 85.585 50.412 -83.954 1.00 44.47 314 ASP A N 1
ATOM 2368 C CA . ASP A 1 314 ? 86.073 49.523 -85.042 1.00 44.47 314 ASP A CA 1
ATOM 2369 C C . ASP A 1 314 ? 87.553 49.805 -85.420 1.00 44.47 314 ASP A C 1
ATOM 2371 O O . ASP A 1 314 ? 87.944 50.961 -85.503 1.00 44.47 314 ASP A O 1
ATOM 2375 N N . LEU A 1 315 ? 88.479 48.861 -85.685 1.00 47.22 315 LEU A N 1
ATOM 2376 C CA . LEU A 1 315 ? 88.523 47.385 -85.706 1.00 47.22 315 LEU A CA 1
ATOM 2377 C C . LEU A 1 315 ? 90.008 46.928 -85.860 1.00 47.22 315 LEU A C 1
ATOM 2379 O O . LEU A 1 315 ? 90.735 47.569 -86.615 1.00 47.22 315 LEU A O 1
ATOM 2383 N N . ALA A 1 316 ? 90.434 45.80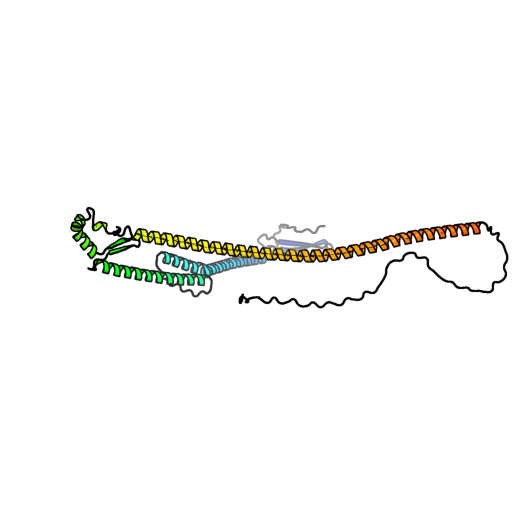7 -85.241 1.00 42.09 316 ALA A N 1
ATOM 2384 C CA . ALA A 1 316 ? 91.137 44.650 -85.870 1.00 42.09 316 ALA A CA 1
ATOM 2385 C C . ALA A 1 316 ? 91.958 43.775 -84.868 1.00 42.09 316 ALA A C 1
ATOM 2387 O O . ALA A 1 316 ? 92.508 44.314 -83.909 1.00 42.09 316 ALA A O 1
ATOM 2388 N N . PRO A 1 317 ? 92.065 42.433 -85.059 1.00 51.66 317 PRO A N 1
ATOM 2389 C CA . PRO A 1 317 ? 92.353 41.465 -83.986 1.00 51.66 317 PRO A CA 1
ATOM 2390 C C . PRO A 1 317 ? 93.735 40.766 -84.052 1.00 51.66 317 PRO A C 1
ATOM 2392 O O . PRO A 1 317 ? 94.251 40.474 -85.128 1.00 51.66 317 PRO A O 1
ATOM 2395 N N . GLY A 1 318 ? 94.285 40.400 -82.883 1.00 40.12 318 GLY A N 1
ATOM 2396 C CA . GLY A 1 318 ? 95.450 39.512 -82.688 1.00 40.12 318 GLY A CA 1
ATOM 2397 C C . GLY A 1 318 ? 95.234 38.567 -81.484 1.00 40.12 318 GLY A C 1
ATOM 2398 O O . GLY A 1 318 ? 94.389 38.866 -80.641 1.00 40.12 318 GLY A O 1
ATOM 2399 N N . PRO A 1 319 ? 95.908 37.401 -81.409 1.00 51.41 319 PRO A N 1
ATOM 2400 C CA . PRO A 1 319 ? 95.376 36.199 -80.761 1.00 51.41 319 PRO A CA 1
ATOM 2401 C C . PRO A 1 319 ? 95.481 36.220 -79.228 1.00 51.41 319 PRO A C 1
ATOM 2403 O O . PRO A 1 319 ? 96.527 36.529 -78.661 1.00 51.41 319 PRO A O 1
ATOM 2406 N N . ALA A 1 320 ? 94.395 35.830 -78.555 1.00 44.88 320 ALA A N 1
ATOM 2407 C CA . ALA A 1 320 ? 94.312 35.737 -77.101 1.00 44.88 320 ALA A CA 1
ATOM 2408 C C . ALA A 1 320 ? 94.781 34.361 -76.597 1.00 44.88 320 ALA A C 1
ATOM 2410 O O . ALA A 1 320 ? 94.192 33.332 -76.925 1.00 44.88 320 ALA A O 1
ATOM 2411 N N . SER A 1 321 ? 95.821 34.369 -75.759 1.00 45.41 321 SER A N 1
ATOM 2412 C CA . SER A 1 321 ? 96.191 33.259 -74.878 1.00 45.41 321 SER A CA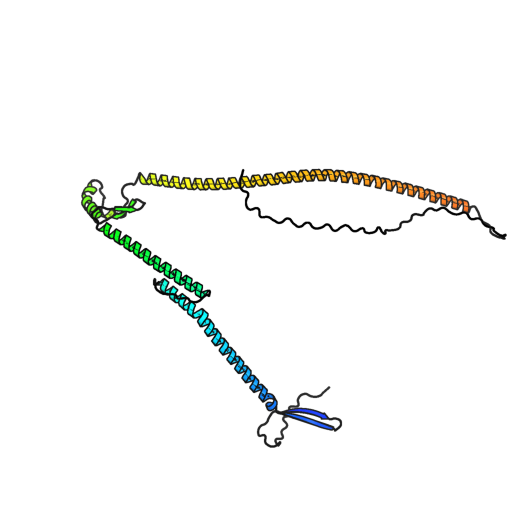 1
ATOM 2413 C C . SER A 1 321 ? 95.632 33.502 -73.470 1.00 45.41 321 SER A C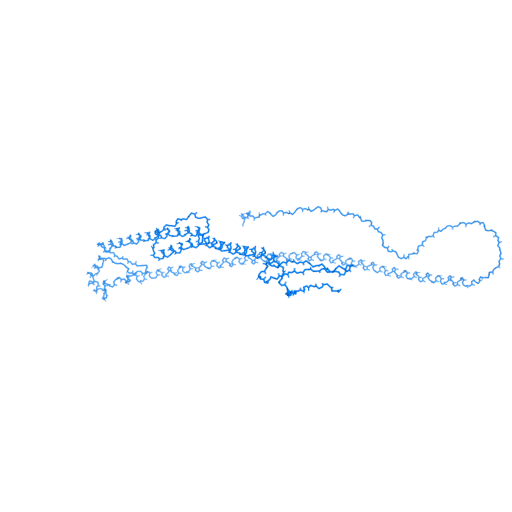 1
ATOM 2415 O O . SER A 1 321 ? 95.488 34.637 -73.022 1.00 45.41 321 SER A O 1
ATOM 2417 N N . ALA A 1 322 ? 95.280 32.401 -72.816 1.00 48.97 322 ALA A N 1
ATOM 2418 C CA . ALA A 1 322 ? 94.438 32.248 -71.637 1.00 48.97 322 ALA A CA 1
ATOM 2419 C C . ALA A 1 322 ? 94.819 33.057 -70.383 1.00 48.97 322 ALA A C 1
ATOM 2421 O O . ALA A 1 322 ? 95.991 33.143 -70.018 1.00 48.97 322 ALA A O 1
ATOM 2422 N N . ARG A 1 323 ? 93.798 33.440 -69.594 1.00 44.41 323 ARG A N 1
ATOM 2423 C CA . ARG A 1 323 ? 93.836 33.238 -68.134 1.00 44.41 323 ARG A CA 1
ATOM 2424 C C . ARG A 1 323 ? 92.461 33.295 -67.457 1.00 44.41 323 ARG A C 1
ATOM 2426 O O . ARG A 1 323 ? 91.769 34.305 -67.467 1.00 44.41 323 ARG A O 1
ATOM 2433 N N . THR A 1 324 ? 92.128 32.174 -66.830 1.00 47.84 324 THR A N 1
ATOM 2434 C CA . THR A 1 324 ? 91.077 31.948 -65.834 1.00 47.84 324 THR A CA 1
ATOM 2435 C C . THR A 1 324 ? 91.245 32.839 -64.599 1.00 47.84 324 THR A C 1
ATOM 2437 O O . THR A 1 324 ? 92.341 32.876 -64.044 1.00 47.84 324 THR A O 1
ATOM 2440 N N . VAL A 1 325 ? 90.150 33.417 -64.089 1.00 49.97 325 VAL A N 1
ATOM 2441 C CA . VAL A 1 325 ? 89.933 33.619 -62.642 1.00 49.97 325 VAL A CA 1
ATOM 2442 C C . VAL A 1 325 ? 88.473 33.288 -62.319 1.00 49.97 325 VAL A C 1
ATOM 2444 O O . VAL A 1 325 ? 87.549 33.784 -62.958 1.00 49.97 325 VAL A O 1
ATOM 2447 N N . ALA A 1 326 ? 88.295 32.388 -61.355 1.00 43.12 326 ALA A N 1
ATOM 2448 C CA . ALA A 1 326 ? 87.019 31.894 -60.861 1.00 43.12 326 ALA A CA 1
ATOM 2449 C C . ALA A 1 326 ? 86.376 32.830 -59.811 1.00 43.12 326 ALA A C 1
ATOM 2451 O O . ALA A 1 326 ? 87.029 33.679 -59.212 1.00 43.12 326 ALA A O 1
ATOM 2452 N N . ARG A 1 327 ? 85.072 32.605 -59.619 1.00 44.56 327 ARG A N 1
ATOM 2453 C CA . ARG A 1 327 ? 84.067 33.270 -58.760 1.00 44.56 327 ARG A CA 1
ATOM 2454 C C . ARG A 1 327 ? 84.383 33.246 -57.246 1.00 44.56 327 ARG A C 1
ATOM 2456 O O . ARG A 1 327 ? 85.113 32.366 -56.798 1.00 44.56 327 ARG A O 1
ATOM 2463 N N . PRO A 1 328 ? 83.713 34.099 -56.443 1.00 47.44 328 PRO A N 1
ATOM 2464 C CA . PRO A 1 328 ? 82.595 33.607 -55.603 1.00 47.44 328 PRO A CA 1
ATOM 2465 C C . PRO A 1 328 ? 81.378 34.569 -55.654 1.00 47.44 328 PRO A C 1
ATOM 2467 O O . PRO A 1 328 ? 81.545 35.774 -55.739 1.00 47.44 328 PRO A O 1
ATOM 2470 N N . SER A 1 329 ? 80.141 34.130 -55.922 1.00 48.00 329 SER A N 1
ATOM 2471 C CA . SER A 1 329 ? 79.123 33.500 -55.052 1.00 48.00 329 SER A CA 1
ATOM 2472 C C . SER A 1 329 ? 78.619 34.357 -53.877 1.00 48.00 329 SER A C 1
ATOM 2474 O O . SER A 1 329 ? 79.251 34.366 -52.830 1.00 48.00 329 SER A O 1
ATOM 2476 N N . ASN A 1 330 ? 77.458 35.008 -54.056 1.00 44.22 330 ASN A N 1
ATOM 2477 C CA . ASN A 1 330 ? 76.257 34.957 -53.191 1.00 44.22 330 ASN A CA 1
ATOM 2478 C C . ASN A 1 330 ? 75.142 35.799 -53.854 1.00 44.22 330 ASN A C 1
ATOM 2480 O O . ASN A 1 330 ? 75.359 36.947 -54.213 1.00 44.22 330 ASN A O 1
ATOM 2484 N N . ALA A 1 331 ? 74.067 35.167 -54.331 1.00 39.16 331 ALA A N 1
ATOM 2485 C CA . ALA A 1 331 ? 72.832 34.859 -53.596 1.00 39.16 331 ALA A CA 1
ATOM 2486 C C . ALA A 1 331 ? 71.849 36.045 -53.622 1.00 39.16 331 ALA A C 1
ATOM 2488 O O . ALA A 1 331 ? 71.788 36.847 -52.697 1.00 39.16 331 ALA A O 1
ATOM 2489 N N . ALA A 1 332 ? 71.066 36.131 -54.703 1.00 42.94 332 ALA A N 1
ATOM 2490 C CA . ALA A 1 332 ? 69.808 36.865 -54.698 1.00 42.94 332 ALA A CA 1
ATOM 2491 C C . ALA A 1 332 ? 68.753 35.964 -54.046 1.00 42.94 332 ALA A C 1
ATOM 2493 O O . ALA A 1 332 ? 68.386 34.923 -54.593 1.00 42.94 332 ALA A O 1
ATOM 2494 N N . PHE A 1 333 ? 68.324 36.351 -52.849 1.00 40.66 333 PHE A N 1
ATOM 2495 C CA . PHE A 1 333 ? 67.160 35.793 -52.178 1.00 40.66 333 PHE A CA 1
ATOM 2496 C C . PHE A 1 333 ? 65.900 36.260 -52.921 1.00 40.66 333 PHE A C 1
ATOM 2498 O O . PHE A 1 333 ? 65.609 37.452 -52.972 1.00 40.66 333 PHE A O 1
ATOM 2505 N N . ALA A 1 334 ? 65.152 35.311 -53.475 1.00 38.34 334 ALA A N 1
ATOM 2506 C CA . ALA A 1 334 ? 63.721 35.430 -53.729 1.00 38.34 334 ALA A CA 1
ATOM 2507 C C . ALA A 1 334 ? 63.067 34.087 -53.341 1.00 38.34 334 ALA A C 1
ATOM 2509 O O . ALA A 1 334 ? 63.731 33.049 -53.408 1.00 38.34 334 ALA A O 1
ATOM 2510 N N . PRO A 1 335 ? 61.822 34.112 -52.841 1.00 49.78 335 PRO A N 1
ATOM 2511 C CA . PRO A 1 335 ? 61.319 33.160 -51.857 1.00 49.78 335 PRO A CA 1
ATOM 2512 C C . PRO A 1 335 ? 60.807 31.878 -52.519 1.00 49.78 335 PRO A C 1
ATOM 2514 O O . PRO A 1 335 ? 60.129 31.931 -53.542 1.00 49.78 335 PRO A O 1
ATOM 2517 N N . GLY A 1 336 ? 61.129 30.729 -51.925 1.00 34.66 336 GLY A N 1
ATOM 2518 C CA . GLY A 1 336 ? 60.735 29.415 -52.422 1.00 34.66 336 GLY A CA 1
ATOM 2519 C C . GLY A 1 336 ? 60.101 28.578 -51.321 1.00 34.66 336 GLY A C 1
ATOM 2520 O O . GLY A 1 336 ? 60.696 28.354 -50.270 1.00 34.66 336 GLY A O 1
ATOM 2521 N N . GLU A 1 337 ? 58.876 28.158 -51.592 1.00 35.72 337 GLU A N 1
ATOM 2522 C CA . GLU A 1 337 ? 57.986 27.353 -50.773 1.00 35.72 337 GLU A CA 1
ATOM 2523 C C . GLU A 1 337 ? 58.549 25.987 -50.332 1.00 35.72 337 GLU A C 1
ATOM 2525 O O . GLU A 1 337 ? 59.266 25.294 -51.049 1.00 35.72 337 GLU A O 1
ATOM 2530 N N . ALA A 1 338 ? 58.132 25.618 -49.119 1.00 41.53 338 ALA A N 1
ATOM 2531 C CA . ALA A 1 338 ? 57.758 24.300 -48.600 1.00 41.53 338 ALA A CA 1
ATOM 2532 C C . ALA A 1 338 ? 58.084 23.010 -49.394 1.00 41.53 338 ALA A C 1
ATOM 2534 O O . ALA A 1 338 ? 57.436 22.694 -50.389 1.00 41.53 338 ALA A O 1
ATOM 2535 N N . SER A 1 339 ? 58.932 22.158 -48.799 1.00 37.66 339 SER A N 1
ATOM 2536 C CA . SER A 1 339 ? 58.854 20.673 -48.742 1.00 37.66 339 SER A CA 1
ATOM 2537 C C . SER A 1 339 ? 60.239 20.129 -48.383 1.00 37.66 339 SER A C 1
ATOM 2539 O O . SER A 1 339 ? 61.225 20.597 -48.925 1.00 37.66 339 SER A O 1
ATOM 2541 N N . THR A 1 340 ? 60.479 19.151 -47.517 1.00 34.59 340 THR A N 1
ATOM 2542 C CA . THR A 1 340 ? 59.668 18.116 -46.869 1.00 34.59 340 THR A CA 1
ATOM 2543 C C . THR A 1 340 ? 60.552 17.549 -45.754 1.00 34.59 340 THR A C 1
ATOM 2545 O O . THR A 1 340 ? 61.678 17.140 -46.038 1.00 34.59 340 THR A O 1
ATOM 2548 N N . ALA A 1 341 ? 60.060 17.469 -44.515 1.00 37.97 341 ALA A N 1
ATOM 2549 C CA . ALA A 1 341 ? 60.701 16.684 -43.462 1.00 37.97 341 ALA A CA 1
ATOM 2550 C C . ALA A 1 341 ? 59.890 15.409 -43.212 1.00 37.97 341 ALA A C 1
ATOM 2552 O O . ALA A 1 341 ? 58.694 15.431 -42.921 1.00 37.97 341 ALA A O 1
ATOM 2553 N N . THR A 1 342 ? 60.587 14.296 -43.391 1.00 38.03 342 THR A N 1
ATOM 2554 C CA . THR A 1 342 ? 60.171 12.906 -43.252 1.00 38.03 342 THR A CA 1
ATOM 2555 C C . THR A 1 342 ? 59.368 12.633 -41.978 1.00 38.03 342 THR A C 1
ATOM 2557 O O . THR A 1 342 ? 59.826 12.836 -40.857 1.00 38.03 342 THR A O 1
ATOM 2560 N N . ARG A 1 343 ? 58.165 12.092 -42.186 1.00 42.66 343 ARG A N 1
ATOM 2561 C CA . ARG A 1 343 ? 57.225 11.576 -41.186 1.00 42.66 343 ARG A CA 1
ATOM 2562 C C . ARG A 1 343 ? 57.844 10.419 -40.388 1.00 42.66 343 ARG A C 1
ATOM 2564 O O . ARG A 1 343 ? 57.866 9.284 -40.862 1.00 42.66 343 ARG A O 1
ATOM 2571 N N . ALA A 1 344 ? 58.282 10.686 -39.160 1.00 43.88 344 ALA A N 1
ATOM 2572 C CA . ALA A 1 344 ? 58.515 9.656 -38.150 1.00 43.88 344 ALA A CA 1
ATOM 2573 C C . ALA A 1 344 ? 57.180 9.284 -37.472 1.00 43.88 344 ALA A C 1
ATOM 2575 O O . ALA A 1 344 ? 56.401 10.149 -37.075 1.00 43.88 344 ALA A O 1
ATOM 2576 N N . LYS A 1 345 ? 56.890 7.981 -37.397 1.00 41.34 345 LYS A N 1
ATOM 2577 C CA . LYS A 1 345 ? 55.688 7.404 -36.768 1.00 41.34 345 LYS A CA 1
ATOM 2578 C C . LYS A 1 345 ? 55.668 7.678 -35.254 1.00 41.34 345 LYS A C 1
ATOM 2580 O O . LYS A 1 345 ? 56.672 7.377 -34.611 1.00 41.34 345 LYS A O 1
ATOM 2585 N N . PRO A 1 346 ? 54.535 8.082 -34.648 1.00 38.62 346 PRO A N 1
ATOM 2586 C CA . PRO A 1 346 ? 54.343 7.898 -33.221 1.00 38.62 346 PRO A CA 1
ATOM 2587 C C . PRO A 1 346 ? 53.873 6.465 -32.937 1.00 38.62 346 PRO A C 1
ATOM 2589 O O . PRO A 1 346 ? 53.082 5.874 -33.681 1.00 38.62 346 PRO A O 1
ATOM 2592 N N . ALA A 1 347 ? 54.424 5.899 -31.868 1.00 45.59 347 ALA A N 1
ATOM 2593 C CA . ALA A 1 347 ? 54.124 4.572 -31.367 1.00 45.59 347 ALA A CA 1
ATOM 2594 C C . ALA A 1 347 ? 52.674 4.471 -30.867 1.00 45.59 347 ALA A C 1
ATOM 2596 O O . ALA A 1 347 ? 52.122 5.384 -30.258 1.00 45.59 347 ALA A O 1
ATOM 2597 N N . MET A 1 348 ? 52.077 3.316 -31.136 1.00 45.81 348 MET A N 1
ATOM 2598 C CA . MET A 1 348 ? 50.736 2.916 -30.739 1.00 45.81 348 MET A CA 1
ATOM 2599 C C . MET A 1 348 ? 50.667 2.784 -29.211 1.00 45.81 348 MET A C 1
ATOM 2601 O O . MET A 1 348 ? 51.233 1.861 -28.626 1.00 45.81 348 MET A O 1
ATOM 2605 N N . MET A 1 349 ? 49.981 3.722 -28.562 1.00 43.06 349 MET A N 1
ATOM 2606 C CA . MET A 1 349 ? 49.708 3.680 -27.129 1.00 43.06 349 MET A CA 1
ATOM 2607 C C . MET A 1 349 ? 48.694 2.559 -26.867 1.00 43.06 349 MET A C 1
ATOM 2609 O O . MET A 1 349 ? 47.551 2.590 -27.327 1.00 43.06 349 MET A O 1
ATOM 2613 N N . ARG A 1 350 ? 49.161 1.509 -26.193 1.00 52.81 350 ARG A N 1
ATOM 2614 C CA . ARG A 1 350 ? 48.381 0.340 -25.784 1.00 52.81 350 ARG A CA 1
ATOM 2615 C C . ARG A 1 350 ? 47.252 0.794 -24.851 1.00 52.81 350 ARG A C 1
ATOM 2617 O O . ARG A 1 350 ? 47.533 1.338 -23.788 1.00 52.81 350 ARG A O 1
ATOM 2624 N N . ARG A 1 351 ? 45.991 0.560 -25.239 1.00 46.03 351 ARG A N 1
ATOM 2625 C CA . ARG A 1 351 ? 44.824 0.737 -24.357 1.00 46.03 351 ARG A CA 1
ATOM 2626 C C . ARG A 1 351 ? 45.031 -0.091 -23.085 1.00 46.03 351 ARG A C 1
ATOM 2628 O O . ARG A 1 351 ? 45.196 -1.307 -23.177 1.00 46.03 351 ARG A O 1
ATOM 2635 N N . LEU A 1 352 ? 45.017 0.561 -21.923 1.00 54.78 352 LEU A N 1
ATOM 2636 C CA . LEU A 1 352 ? 44.768 -0.125 -20.656 1.00 54.78 352 LEU A CA 1
ATOM 2637 C C . LEU A 1 352 ? 43.304 -0.604 -20.631 1.00 54.78 352 LEU A C 1
ATOM 2639 O O . LEU A 1 352 ? 42.439 0.088 -21.178 1.00 54.78 352 LEU A O 1
ATOM 2643 N N . PRO A 1 353 ? 43.007 -1.776 -20.041 1.00 58.59 353 PRO A N 1
ATOM 2644 C CA . PRO A 1 353 ? 41.633 -2.211 -19.846 1.00 58.59 353 PRO A CA 1
ATOM 2645 C C . PRO A 1 353 ? 40.948 -1.335 -18.787 1.00 58.59 353 PRO A C 1
ATOM 2647 O O . PRO A 1 353 ? 41.592 -0.847 -17.859 1.00 58.59 353 PRO A O 1
ATOM 2650 N N . ALA A 1 354 ? 39.641 -1.127 -18.956 1.00 54.94 354 ALA A N 1
ATOM 2651 C CA . ALA A 1 354 ? 38.798 -0.406 -18.007 1.00 54.94 354 ALA A CA 1
ATOM 2652 C C . ALA A 1 354 ? 38.813 -1.091 -16.625 1.00 54.94 354 ALA A C 1
ATOM 2654 O O . ALA A 1 354 ? 38.869 -2.325 -16.576 1.00 54.94 354 ALA A O 1
ATOM 2655 N N . PRO A 1 355 ? 38.731 -0.341 -15.510 1.00 48.06 355 PRO A N 1
ATOM 2656 C CA . PRO A 1 355 ? 38.513 -0.957 -14.213 1.00 48.06 355 PRO A CA 1
ATOM 2657 C C . PRO A 1 355 ? 37.122 -1.598 -14.184 1.00 48.06 355 PRO A C 1
ATOM 2659 O O . PRO A 1 355 ? 36.129 -1.010 -14.619 1.00 48.06 355 PRO A O 1
ATOM 2662 N N . ALA A 1 356 ? 37.078 -2.836 -13.698 1.00 46.47 356 ALA A N 1
ATOM 2663 C CA . ALA A 1 356 ? 35.847 -3.538 -13.396 1.00 46.47 356 ALA A CA 1
ATOM 2664 C C . ALA A 1 356 ? 35.102 -2.789 -12.286 1.00 46.47 356 ALA A C 1
ATOM 2666 O O . ALA A 1 356 ? 35.685 -2.440 -11.262 1.00 46.47 356 ALA A O 1
ATOM 2667 N N . VAL A 1 357 ? 33.810 -2.562 -12.501 1.00 51.81 357 VAL A N 1
ATOM 2668 C CA . VAL A 1 357 ? 32.889 -2.125 -11.456 1.00 51.81 357 VAL A CA 1
ATOM 2669 C C . VAL A 1 357 ? 32.733 -3.303 -10.495 1.00 51.81 357 VAL A C 1
ATOM 2671 O O . VAL A 1 357 ? 32.071 -4.285 -10.826 1.00 51.81 357 VAL A O 1
ATOM 2674 N N . SER A 1 358 ? 33.391 -3.241 -9.339 1.00 43.44 358 SER A N 1
ATOM 2675 C CA . SER A 1 358 ? 33.050 -4.081 -8.194 1.00 43.44 358 SER A CA 1
ATOM 2676 C C . SER A 1 358 ? 31.962 -3.376 -7.392 1.00 43.44 358 SER A C 1
ATOM 2678 O O . SER A 1 358 ? 32.120 -2.223 -6.994 1.00 43.44 358 SER A O 1
ATOM 2680 N N . SER A 1 359 ? 30.861 -4.090 -7.199 1.00 48.25 359 SER A N 1
ATOM 2681 C CA . SER A 1 359 ? 29.794 -3.820 -6.240 1.00 48.25 359 SER A CA 1
ATOM 2682 C C . SER A 1 359 ? 30.351 -3.389 -4.882 1.00 48.25 359 SER A C 1
ATOM 2684 O O . SER A 1 359 ? 31.083 -4.150 -4.252 1.00 48.25 359 SER A O 1
ATOM 2686 N N . VAL A 1 360 ? 29.975 -2.191 -4.435 1.00 43.22 360 VAL A N 1
ATOM 2687 C CA . VAL A 1 360 ? 30.073 -1.788 -3.029 1.00 43.22 360 VAL A CA 1
ATOM 2688 C C . VAL A 1 360 ? 28.715 -2.086 -2.403 1.00 43.22 360 VAL A C 1
ATOM 2690 O O . VAL A 1 360 ? 27.836 -1.231 -2.331 1.00 43.22 360 VAL A O 1
ATOM 2693 N N . GLU A 1 361 ? 28.534 -3.350 -2.046 1.00 50.28 361 GLU A N 1
ATOM 2694 C CA . GLU A 1 361 ? 27.661 -3.754 -0.950 1.00 50.28 361 GLU A CA 1
ATOM 2695 C C . GLU A 1 361 ? 28.589 -4.043 0.238 1.00 50.28 361 GLU A C 1
ATOM 2697 O O . GLU A 1 361 ? 29.631 -4.673 0.060 1.00 50.28 361 GLU A O 1
ATOM 2702 N N . ASP A 1 362 ? 28.196 -3.533 1.407 1.00 49.44 362 ASP A N 1
ATOM 2703 C CA . ASP A 1 362 ? 28.784 -3.716 2.743 1.00 49.44 362 ASP A CA 1
ATOM 2704 C C . ASP A 1 362 ? 30.020 -2.879 3.130 1.00 49.44 362 ASP A C 1
ATOM 2706 O O . ASP A 1 362 ? 31.148 -3.355 3.096 1.00 49.44 362 ASP A O 1
ATOM 2710 N N . GLU A 1 363 ? 29.783 -1.661 3.643 1.00 36.94 363 GLU A N 1
ATOM 2711 C CA . GLU A 1 363 ? 30.600 -1.093 4.736 1.00 36.94 363 GLU A CA 1
ATOM 2712 C C . GLU A 1 363 ? 29.833 0.015 5.496 1.00 36.94 363 GLU A C 1
ATOM 2714 O O . GLU A 1 363 ? 30.118 1.207 5.417 1.00 36.94 363 GLU A O 1
ATOM 2719 N N . TRP A 1 364 ? 28.798 -0.394 6.236 1.00 53.34 364 TRP A N 1
ATOM 2720 C CA . TRP A 1 364 ? 28.332 0.327 7.422 1.00 53.34 364 TRP A CA 1
ATOM 2721 C C . TRP A 1 364 ? 28.888 -0.405 8.637 1.00 53.34 364 TRP A C 1
ATOM 2723 O O . TRP A 1 364 ? 28.252 -1.343 9.093 1.00 53.34 364 TRP A O 1
ATOM 2733 N N . GLU A 1 365 ? 30.044 0.000 9.157 1.00 41.91 365 GLU A N 1
ATOM 2734 C CA . GLU A 1 365 ? 30.440 -0.229 10.551 1.00 41.91 365 GLU A CA 1
ATOM 2735 C C . GLU A 1 365 ? 31.516 0.798 10.938 1.00 41.91 365 GLU A C 1
ATOM 2737 O O . GLU A 1 365 ? 32.542 0.903 10.280 1.00 41.91 365 GLU A O 1
ATOM 2742 N N . HIS A 1 366 ? 31.270 1.510 12.045 1.00 41.12 366 HIS A N 1
ATOM 2743 C CA . HIS A 1 366 ? 32.130 2.513 12.696 1.00 41.12 366 HIS A CA 1
ATOM 2744 C C . HIS A 1 366 ? 32.206 3.890 12.008 1.00 41.12 366 HIS A C 1
ATOM 2746 O O . HIS A 1 366 ? 33.098 4.147 11.208 1.00 41.12 366 HIS A O 1
ATOM 2752 N N . PHE A 1 367 ? 31.310 4.813 12.380 1.00 42.66 367 PHE A N 1
ATOM 2753 C CA . PHE A 1 367 ? 31.599 5.910 13.326 1.00 42.66 367 PHE A CA 1
ATOM 2754 C C . PHE A 1 367 ? 30.372 6.795 13.574 1.00 42.66 367 PHE A C 1
ATOM 2756 O O . PHE A 1 367 ? 29.620 7.057 12.610 1.00 42.66 367 PHE A O 1
#

Secondary structure (DSSP, 8-state):
---------------STT--S---EEEEEEEEGGGTEEEEEEEEHHHHHHHHHHHHHHHHHHHHHHHHHHHHHHHHHHIIIIIHHHHHHHHHHHHHHTT-----------SHHHHHHHHHHHHHHHHHHHHHHHHHHHHHHHHHHHHHHT-SS--EEE-TTSBEEEE-HHHHHHHHHHHHHHHHHSTT--GGG-TTSBPS-TTHHHHHHHHHHHHHHHHHHHHHHHHHHHHHHHHHHHHHHHHHHHHHHHHHHHHHHHHHHHHHHHHHHHHHHHHHHHHHHHHHHHHHHHHHHHHHHHHHHHHHHHHH----------PPPP---------------------PPPP--PPPPPPP-----------

pLDDT: mean 78.03, std 18.9, range [32.69, 97.56]

InterPro domains:
  IPR000014 PAS domain [PF13188] (143-193)
  IPR000014 PAS domain [PS50112] (140-175)
  IPR003660 HAMP domain [PF00672] (78-127)
  IPR003660 HAMP domain [PS50885] (80-132)
  IPR003660 HAMP domain [SM00304] (80-132)
  IPR004089 Methyl-accepting chemotaxis protein (MCP) signalling domain [PF00015] (201-278)
  IPR004089 Methyl-accepting chemotaxis protein (MCP) signalling domain [PS50111] (201-296)
  IPR004089 Methyl-accepting chemotaxis protein (MCP) signalling domain [SM00283] (105-310)

Radius of gyration: 63.63 Å; chains: 1; bounding box: 137×98×152 Å